Protein AF-A0A819RN17-F1 (afdb_monomer_lite)

Structure (mmCIF, N/CA/C/O backbone):
data_AF-A0A819RN17-F1
#
_entry.id   AF-A0A819RN17-F1
#
loop_
_atom_site.group_PDB
_atom_site.id
_atom_site.type_symbol
_atom_site.label_atom_id
_atom_site.label_alt_id
_atom_site.label_comp_id
_atom_site.label_asym_id
_atom_site.label_entity_id
_atom_site.label_seq_id
_atom_site.pdbx_PDB_ins_code
_atom_site.Cartn_x
_atom_site.Cartn_y
_atom_site.Cartn_z
_atom_site.occupancy
_atom_site.B_iso_or_equiv
_atom_site.auth_seq_id
_atom_site.auth_comp_id
_atom_site.auth_asym_id
_atom_site.auth_atom_id
_atom_site.pdbx_PDB_model_num
ATOM 1 N N . MET A 1 1 ? -2.804 33.629 25.425 1.00 33.75 1 MET A N 1
ATOM 2 C CA . MET A 1 1 ? -3.432 33.351 26.730 1.00 33.75 1 MET A CA 1
ATOM 3 C C . MET A 1 1 ? -4.162 32.033 26.599 1.00 33.75 1 MET A C 1
ATOM 5 O O . MET A 1 1 ? -5.020 31.926 25.738 1.00 33.75 1 MET A O 1
ATOM 9 N N . SER A 1 2 ? -3.726 31.012 27.327 1.00 40.91 2 SER A N 1
ATOM 10 C CA . SER A 1 2 ? -4.317 29.674 27.300 1.00 40.91 2 SER A CA 1
ATOM 11 C C . SER A 1 2 ? -5.635 29.710 28.071 1.00 40.91 2 SER A C 1
ATOM 13 O O . SER A 1 2 ? -5.635 30.115 29.232 1.00 40.91 2 SER A O 1
ATOM 15 N N . GLU A 1 3 ? -6.741 29.324 27.436 1.00 36.88 3 GLU A N 1
ATOM 16 C CA . GLU A 1 3 ? -8.031 29.196 28.118 1.00 36.88 3 GLU A CA 1
ATOM 17 C C . GLU A 1 3 ? -7.900 28.291 29.358 1.00 36.88 3 GLU A C 1
ATOM 19 O O . GLU A 1 3 ? -7.217 27.257 29.304 1.00 36.88 3 GLU A O 1
ATOM 24 N N . PRO A 1 4 ? -8.517 28.661 30.495 1.00 43.66 4 PRO A N 1
ATOM 25 C CA . PRO A 1 4 ? -8.499 27.828 31.684 1.00 43.66 4 PRO A CA 1
ATOM 26 C C . PRO A 1 4 ? -9.226 26.516 31.382 1.00 43.66 4 PRO A C 1
ATOM 28 O O . PRO A 1 4 ? -10.398 26.506 31.010 1.00 43.66 4 PRO A O 1
ATOM 31 N N . ARG A 1 5 ? -8.524 25.388 31.543 1.00 43.28 5 ARG A N 1
ATOM 32 C CA . ARG A 1 5 ? -9.121 24.054 31.409 1.00 43.28 5 ARG A CA 1
ATOM 33 C C . ARG A 1 5 ? -10.253 23.925 32.425 1.00 43.28 5 ARG A C 1
ATOM 35 O O . ARG A 1 5 ? -9.992 23.845 33.624 1.00 43.28 5 ARG A O 1
ATOM 42 N N . VAL A 1 6 ? -11.490 23.900 31.936 1.00 50.78 6 VAL A N 1
ATOM 43 C CA . VAL A 1 6 ? -12.684 23.664 32.754 1.00 50.78 6 VAL A CA 1
ATOM 44 C C . VAL A 1 6 ? -12.481 22.365 33.552 1.00 50.78 6 VAL A C 1
ATOM 46 O O . VAL A 1 6 ? -12.078 21.354 32.961 1.00 50.78 6 VAL A O 1
ATOM 49 N N . PRO A 1 7 ? -12.703 22.361 34.881 1.00 57.56 7 PRO A N 1
ATOM 50 C CA . PRO A 1 7 ? -12.597 21.150 35.687 1.00 57.56 7 PRO A CA 1
ATOM 51 C C . PRO A 1 7 ? -13.503 20.053 35.116 1.00 57.56 7 PRO A C 1
ATOM 53 O O . PRO A 1 7 ? -14.700 20.265 34.929 1.00 57.56 7 PRO A O 1
ATOM 56 N N . LYS A 1 8 ? -12.932 18.879 34.818 1.00 64.19 8 LYS A N 1
ATOM 57 C CA . LYS A 1 8 ? -13.700 17.740 34.296 1.00 64.19 8 LYS A CA 1
ATOM 58 C C . LYS A 1 8 ? -14.750 17.317 35.325 1.00 64.19 8 LYS A C 1
ATOM 60 O O . LYS A 1 8 ? -14.429 17.176 36.504 1.00 64.19 8 LYS A O 1
ATOM 65 N N . ALA A 1 9 ? -15.979 17.088 34.868 1.00 73.25 9 ALA A N 1
ATOM 66 C CA . ALA A 1 9 ? -17.061 16.616 35.723 1.00 73.25 9 ALA A CA 1
ATOM 67 C C . ALA A 1 9 ? -16.687 15.285 36.414 1.00 73.25 9 ALA A C 1
ATOM 69 O O . ALA A 1 9 ? -16.063 14.423 35.780 1.00 73.25 9 ALA A O 1
ATOM 70 N N . PRO A 1 10 ? -17.068 15.092 37.689 1.00 72.56 10 PRO A N 1
ATOM 71 C CA . PRO A 1 10 ? -16.794 13.863 38.421 1.00 72.56 10 PRO A CA 1
ATOM 72 C C . PRO A 1 10 ? -17.478 12.664 37.750 1.00 72.56 10 PRO A C 1
ATOM 74 O O . PRO A 1 10 ? -18.626 12.748 37.298 1.00 72.56 10 PRO A O 1
ATOM 77 N N . ARG A 1 11 ? -16.742 11.550 37.674 1.00 69.81 11 ARG A N 1
ATOM 78 C CA . ARG A 1 11 ? -17.203 10.242 37.185 1.00 69.81 11 ARG A CA 1
ATOM 79 C C . ARG A 1 11 ? -17.239 9.253 38.346 1.00 69.81 11 ARG A C 1
ATOM 81 O O . ARG A 1 11 ? -16.452 9.385 39.285 1.00 69.81 11 ARG A O 1
ATOM 88 N N . ARG A 1 12 ? -18.119 8.255 38.269 1.00 74.38 12 ARG A N 1
ATOM 89 C CA . ARG A 1 12 ? -18.230 7.205 39.288 1.00 74.38 12 ARG A CA 1
ATOM 90 C C . ARG A 1 12 ? -16.941 6.364 39.343 1.00 74.38 12 ARG A C 1
ATOM 92 O O . ARG A 1 12 ? -16.385 6.034 38.292 1.00 74.38 12 ARG A O 1
ATOM 99 N N . PRO A 1 13 ? -16.464 5.970 40.537 1.00 67.69 13 PRO A N 1
ATOM 100 C CA . PRO A 1 13 ? -15.403 4.976 40.660 1.00 67.69 13 PRO A CA 1
ATOM 101 C C . PRO A 1 13 ? -15.802 3.657 39.973 1.00 67.69 13 PRO A C 1
ATOM 103 O O . PRO A 1 13 ? -16.919 3.188 40.167 1.00 67.69 13 PRO A O 1
ATOM 106 N N . ARG A 1 14 ? -14.878 3.040 39.218 1.00 72.44 14 ARG A N 1
ATOM 107 C CA . ARG A 1 14 ? -15.048 1.749 38.502 1.00 72.44 14 ARG A CA 1
ATOM 108 C C . ARG A 1 14 ? -16.060 1.728 37.347 1.00 72.44 14 ARG A C 1
ATOM 110 O O . ARG A 1 14 ? -16.593 0.671 37.027 1.00 72.44 14 ARG A O 1
ATOM 117 N N . GLN A 1 15 ? -16.302 2.861 36.694 1.00 76.38 15 GLN A N 1
ATOM 118 C CA . GLN A 1 15 ? -17.109 2.862 35.476 1.00 76.38 15 GLN A CA 1
ATOM 119 C C . GLN A 1 15 ? -16.466 1.974 34.384 1.00 76.38 15 GLN A C 1
ATOM 121 O O . GLN A 1 15 ? -15.249 2.075 34.182 1.00 76.38 15 GLN A O 1
ATOM 126 N N . PRO A 1 16 ? -17.245 1.122 33.688 1.00 79.94 16 PRO A N 1
ATOM 127 C CA . PRO A 1 16 ? -16.750 0.346 32.555 1.00 79.94 16 PRO A CA 1
ATOM 128 C C . PRO A 1 16 ? -16.118 1.255 31.497 1.00 79.94 16 PRO A C 1
ATOM 130 O O . PRO A 1 16 ? -16.665 2.303 31.152 1.00 79.94 16 PRO A O 1
ATOM 133 N N . ASN A 1 17 ? -14.946 0.868 30.995 1.00 82.50 17 ASN A N 1
ATOM 134 C CA . ASN A 1 17 ? -14.251 1.615 29.951 1.00 82.50 17 ASN A CA 1
ATOM 135 C C . ASN A 1 17 ? -14.646 1.072 28.575 1.00 82.50 17 ASN A C 1
ATOM 137 O O . ASN A 1 17 ? -13.938 0.232 28.023 1.00 82.50 17 ASN A O 1
ATOM 141 N N . VAL A 1 18 ? -15.773 1.550 28.055 1.00 86.56 18 VAL A N 1
ATOM 142 C CA . VAL A 1 18 ? -16.252 1.224 26.707 1.00 86.56 18 VAL A CA 1
ATOM 143 C C . VAL A 1 18 ? -15.532 2.074 25.659 1.00 86.56 18 VAL A C 1
ATOM 145 O O . VAL A 1 18 ? -15.271 3.260 25.877 1.00 86.56 18 VAL A O 1
ATOM 148 N N . GLN A 1 19 ? -15.171 1.460 24.536 1.00 89.06 19 GLN A N 1
ATOM 149 C CA . GLN A 1 19 ? -14.540 2.122 23.395 1.00 89.06 19 GLN A CA 1
ATOM 150 C C . GLN A 1 19 ? -15.462 2.058 22.174 1.00 89.06 19 GLN A C 1
ATOM 152 O O . GLN A 1 19 ? -16.198 1.091 21.997 1.00 89.06 19 GLN A O 1
ATOM 157 N N . ASP A 1 20 ? -15.386 3.069 21.311 1.00 90.38 20 ASP A N 1
ATOM 158 C CA . ASP A 1 20 ? -16.188 3.171 20.084 1.00 90.38 20 ASP A CA 1
ATOM 159 C C . ASP A 1 20 ? -15.958 1.986 19.130 1.00 90.38 20 ASP A C 1
ATOM 161 O O . ASP A 1 20 ? -16.909 1.401 18.623 1.00 90.38 20 ASP A O 1
ATOM 165 N N . PHE A 1 21 ? -14.710 1.534 18.983 1.00 91.06 21 PHE A N 1
ATOM 166 C CA . PHE A 1 21 ? -14.357 0.376 18.152 1.00 91.06 21 PHE A CA 1
ATOM 167 C C . PHE A 1 21 ? -14.892 -0.978 18.647 1.00 91.06 21 PHE A C 1
ATOM 169 O O . PHE A 1 21 ? -14.686 -1.987 17.970 1.00 91.06 21 PHE A O 1
ATOM 176 N N . GLN A 1 22 ? -15.528 -1.029 19.821 1.00 91.56 22 GLN A N 1
ATOM 177 C CA . GLN A 1 22 ? -16.193 -2.231 20.338 1.00 91.56 22 GLN A CA 1
ATOM 178 C C . GLN A 1 22 ? -17.667 -2.303 19.912 1.00 91.56 22 GLN A C 1
ATOM 180 O O . GLN A 1 22 ? -18.288 -3.341 20.098 1.00 91.56 22 GLN A O 1
ATOM 185 N N . TYR A 1 23 ? -18.215 -1.236 19.314 1.00 90.88 23 TYR A N 1
ATOM 186 C CA . TYR A 1 23 ? -19.564 -1.202 18.739 1.00 90.88 23 TYR A CA 1
ATOM 187 C C . TYR A 1 23 ? -20.685 -1.615 19.705 1.00 90.88 23 TYR A C 1
ATOM 189 O O . TYR A 1 23 ? -21.679 -2.223 19.299 1.00 90.88 23 TYR A O 1
ATOM 197 N N . PHE A 1 24 ? -20.567 -1.246 20.982 1.00 90.81 24 PHE A N 1
ATOM 198 C CA . PHE A 1 24 ? -21.665 -1.423 21.929 1.00 90.81 24 PHE A CA 1
ATOM 199 C C . PHE A 1 24 ? -22.938 -0.694 21.452 1.00 90.81 24 PHE A C 1
ATOM 201 O O . PHE A 1 24 ? -22.854 0.314 20.740 1.00 90.81 24 PHE A O 1
ATOM 208 N N . PRO A 1 25 ? -24.132 -1.199 21.794 1.00 89.75 25 PRO A N 1
ATOM 209 C CA . PRO A 1 25 ? -25.385 -0.601 21.361 1.00 89.75 25 PRO A CA 1
ATOM 210 C C . PRO A 1 25 ? -25.636 0.741 22.071 1.00 89.75 25 PRO A C 1
ATOM 212 O O . PRO A 1 25 ? -25.254 0.886 23.236 1.00 89.75 25 PRO A O 1
ATOM 215 N N . PRO A 1 26 ? -26.338 1.696 21.425 1.00 87.75 26 PRO A N 1
ATOM 216 C CA . PRO A 1 26 ? -26.664 3.002 22.009 1.00 87.75 26 PRO A CA 1
ATOM 217 C C . PRO A 1 26 ? -27.304 2.914 23.399 1.00 87.75 26 PRO A C 1
ATOM 219 O O . PRO A 1 26 ? -26.958 3.685 24.290 1.00 87.75 26 PRO A O 1
ATOM 222 N N . HIS A 1 27 ? -28.157 1.909 23.615 1.00 88.62 27 HIS A N 1
ATOM 223 C CA . HIS A 1 27 ? -28.849 1.706 24.886 1.00 88.62 27 HIS A CA 1
ATOM 224 C C . HIS A 1 27 ? -27.899 1.498 26.081 1.00 88.62 27 HIS A C 1
ATOM 226 O O . HIS A 1 27 ? -28.170 1.967 27.185 1.00 88.62 27 HIS A O 1
ATOM 232 N N . LEU A 1 28 ? -26.728 0.877 25.874 1.00 88.31 28 LEU A N 1
ATOM 233 C CA . LEU A 1 28 ? -25.731 0.752 26.941 1.00 88.31 28 LEU A CA 1
ATOM 234 C C . LEU A 1 28 ? -25.240 2.131 27.408 1.00 88.31 28 LEU A C 1
ATOM 236 O O . LEU A 1 28 ? -25.021 2.336 28.601 1.00 88.31 28 LEU A O 1
ATOM 240 N N . PHE A 1 29 ? -25.071 3.078 26.483 1.00 87.19 29 PHE A N 1
ATOM 241 C CA . PHE A 1 29 ? -24.637 4.432 26.815 1.00 87.19 29 PHE A CA 1
ATOM 242 C C . PHE A 1 29 ? -25.712 5.190 27.598 1.00 87.19 29 PHE A C 1
ATOM 244 O O . PHE A 1 29 ? -25.370 5.855 28.570 1.00 87.19 29 PHE A O 1
ATOM 251 N N . GLU A 1 30 ? -26.994 5.000 27.275 1.00 87.25 30 GLU A N 1
ATOM 252 C CA . GLU A 1 30 ? -28.115 5.572 28.039 1.00 87.25 30 GLU A CA 1
ATOM 253 C C . GLU A 1 30 ? -28.111 5.096 29.503 1.00 87.25 30 GLU A C 1
ATOM 255 O O . GLU A 1 30 ? -28.234 5.902 30.429 1.00 87.25 30 GLU A O 1
ATOM 260 N N . LEU A 1 31 ? -27.910 3.791 29.731 1.00 87.06 31 LEU A N 1
ATOM 261 C CA . LEU A 1 31 ? -27.805 3.215 31.077 1.00 87.06 31 LEU A CA 1
ATOM 262 C C . LEU A 1 31 ? -26.574 3.744 31.830 1.00 87.06 31 LEU A C 1
ATOM 264 O O . LEU A 1 31 ? -26.659 4.075 33.016 1.00 87.06 31 LEU A O 1
ATOM 268 N N . LEU A 1 32 ? -25.426 3.855 31.152 1.00 86.50 32 LEU A N 1
ATOM 269 C CA . LEU A 1 32 ? -24.204 4.410 31.739 1.00 86.50 32 LEU A CA 1
ATOM 270 C C . LEU A 1 32 ? -24.360 5.896 32.088 1.00 86.50 32 LEU A C 1
ATOM 272 O O . LEU A 1 32 ? -23.893 6.313 33.150 1.00 86.50 32 LEU A O 1
ATOM 276 N N . ASP A 1 33 ? -25.021 6.684 31.243 1.00 84.81 33 ASP A N 1
ATOM 277 C CA . ASP A 1 33 ? -25.277 8.102 31.485 1.00 84.81 33 ASP A CA 1
ATOM 278 C C . ASP A 1 33 ? -26.215 8.295 32.680 1.00 84.81 33 ASP A C 1
ATOM 280 O O . ASP A 1 33 ? -25.877 9.059 33.591 1.00 84.81 33 ASP A O 1
ATOM 284 N N . ARG A 1 34 ? -27.304 7.517 32.777 1.00 83.56 34 ARG A N 1
ATOM 285 C CA . ARG A 1 34 ? -28.183 7.485 33.964 1.00 83.56 34 ARG A CA 1
ATOM 286 C C . ARG A 1 34 ? -27.408 7.217 35.255 1.00 83.56 34 ARG A C 1
ATOM 288 O O . ARG A 1 34 ? -27.599 7.919 36.251 1.00 83.56 34 ARG A O 1
ATOM 295 N N . GLU A 1 35 ? -26.471 6.264 35.251 1.00 83.69 35 GLU A N 1
ATOM 296 C CA . GLU A 1 35 ? -25.617 6.009 36.423 1.00 83.69 35 GLU A CA 1
ATOM 297 C C . GLU A 1 35 ? -24.693 7.184 36.759 1.00 83.69 35 GLU A C 1
ATOM 299 O O . GLU A 1 35 ? -24.477 7.486 37.939 1.00 83.69 35 GLU A O 1
ATOM 304 N N . ILE A 1 36 ? -24.120 7.845 35.747 1.00 83.25 36 ILE A N 1
ATOM 305 C CA . ILE A 1 36 ? -23.280 9.031 35.950 1.00 83.25 36 ILE A CA 1
ATOM 306 C C . ILE A 1 36 ? -24.110 10.151 36.581 1.00 83.25 36 ILE A C 1
ATOM 308 O O . ILE A 1 36 ? -23.634 10.801 37.517 1.00 83.25 36 ILE A O 1
ATOM 312 N N . TYR A 1 37 ? -25.329 10.380 36.094 1.00 81.19 37 TYR A N 1
ATOM 313 C CA . TYR A 1 37 ? -26.228 11.407 36.612 1.00 81.19 37 TYR A CA 1
ATOM 314 C C . TYR A 1 37 ? -26.656 11.117 38.052 1.00 81.19 37 TYR A C 1
ATOM 316 O O . TYR A 1 37 ? -26.470 11.975 38.921 1.00 81.19 37 TYR A O 1
ATOM 324 N N . ALA A 1 38 ? -27.102 9.893 38.346 1.00 81.88 38 ALA A N 1
ATOM 325 C CA . ALA A 1 38 ? -27.451 9.475 39.702 1.00 81.88 38 ALA A CA 1
ATOM 326 C C . ALA A 1 38 ? -26.263 9.628 40.675 1.00 81.88 38 ALA A C 1
ATOM 328 O O . ALA A 1 38 ? -26.420 10.134 41.789 1.00 81.88 38 ALA A O 1
ATOM 329 N N . TYR A 1 39 ? -25.046 9.277 40.240 1.00 82.69 39 TYR A N 1
ATOM 330 C CA . TYR A 1 39 ? -23.830 9.468 41.035 1.00 82.69 39 TYR A CA 1
ATOM 331 C C . TYR A 1 39 ? -23.498 10.950 41.266 1.00 82.69 39 TYR A C 1
ATOM 333 O O . TYR A 1 39 ? -23.152 11.347 42.378 1.00 82.69 39 TYR A O 1
ATOM 341 N N . ARG A 1 40 ? -23.621 11.801 40.240 1.00 83.50 40 ARG A N 1
ATOM 342 C CA . ARG A 1 40 ? -23.420 13.257 40.368 1.00 83.50 40 ARG A CA 1
ATOM 343 C C . ARG A 1 40 ? -24.410 13.875 41.355 1.00 83.50 40 ARG A C 1
ATOM 345 O O . ARG A 1 40 ? -24.003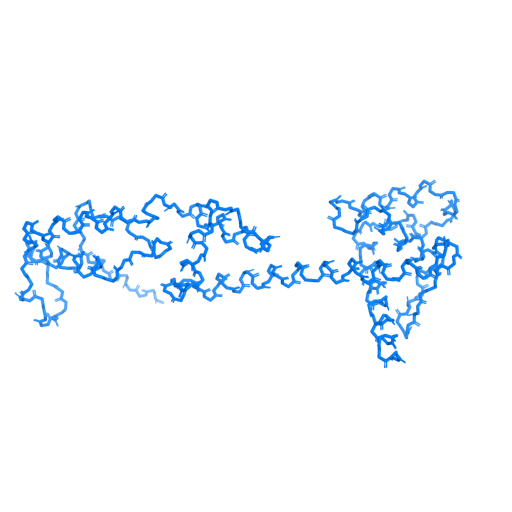 14.698 42.177 1.00 83.50 40 ARG A O 1
ATOM 352 N N . LYS A 1 41 ? -25.671 13.433 41.322 1.00 79.25 41 LYS A N 1
ATOM 353 C CA . LYS A 1 41 ? -26.718 13.828 42.274 1.00 79.25 41 LYS A CA 1
ATOM 354 C C . LYS A 1 41 ? -26.359 13.402 43.700 1.00 79.25 41 LYS A C 1
ATOM 356 O O . LYS A 1 41 ? -26.417 14.231 44.606 1.00 79.25 41 LYS A O 1
ATOM 361 N N . SER A 1 42 ? -25.881 12.168 43.899 1.00 81.06 42 SER A N 1
ATOM 362 C CA . SER A 1 42 ? -25.523 11.658 45.233 1.00 81.06 42 SER A CA 1
ATOM 363 C C . SER A 1 42 ? -24.353 12.400 45.891 1.00 81.06 42 SER A C 1
ATOM 365 O O . SER A 1 42 ? -24.274 12.459 47.113 1.00 81.06 42 SER A O 1
ATOM 367 N N . ILE A 1 43 ? -23.438 12.968 45.097 1.00 83.69 43 ILE A N 1
ATOM 368 C CA . ILE A 1 43 ? -22.302 13.767 45.594 1.00 83.69 43 ILE A CA 1
ATOM 369 C C . ILE A 1 43 ? -22.579 15.281 45.603 1.00 83.69 43 ILE A C 1
ATOM 371 O O . ILE A 1 43 ? -21.682 16.064 45.910 1.00 83.69 43 ILE A O 1
ATOM 375 N N . GLY A 1 44 ? -23.794 15.710 45.242 1.00 75.88 44 GLY A N 1
ATOM 376 C CA . GLY A 1 44 ? -24.183 17.123 45.204 1.00 75.88 44 GLY A CA 1
ATOM 377 C C . GLY A 1 44 ? -23.494 17.948 44.109 1.00 75.88 44 GLY A C 1
ATOM 378 O O . GLY A 1 44 ? -23.339 19.162 44.264 1.00 75.88 44 GLY A O 1
ATOM 379 N N . TYR A 1 45 ? -23.056 17.321 43.011 1.00 76.06 45 TYR A N 1
ATOM 380 C CA . TYR A 1 45 ? -22.425 18.022 41.892 1.00 76.06 45 TYR A CA 1
ATOM 381 C C . TYR A 1 45 ? -23.457 18.866 41.128 1.00 76.06 45 TYR A C 1
ATOM 383 O O . TYR A 1 45 ? -24.365 18.329 40.500 1.00 76.06 45 TYR A O 1
ATOM 391 N N . LYS A 1 46 ? -23.301 20.196 41.154 1.00 67.44 46 LYS A N 1
ATOM 392 C CA . LYS A 1 46 ? -24.146 21.141 40.408 1.00 67.44 46 LYS A CA 1
ATOM 393 C C . LYS A 1 46 ? -23.479 21.511 39.084 1.00 67.44 46 LYS A C 1
ATOM 395 O O . LYS A 1 46 ? -22.579 22.349 39.062 1.00 67.44 46 LYS A O 1
ATOM 400 N N . ALA A 1 47 ? -23.908 20.884 37.990 1.00 59.44 47 ALA A N 1
ATOM 401 C CA . ALA A 1 47 ? -23.579 21.352 36.645 1.00 59.44 47 ALA A CA 1
ATOM 402 C C . ALA A 1 47 ? -24.269 22.707 36.366 1.00 59.44 47 ALA A C 1
ATOM 404 O O . ALA A 1 47 ? -25.229 23.071 37.050 1.00 59.44 47 ALA A O 1
ATOM 405 N N . VAL A 1 48 ? -23.784 23.466 35.375 1.00 58.78 48 VAL A N 1
ATOM 406 C CA . VAL A 1 48 ? -24.527 24.612 34.813 1.00 58.78 48 VAL A CA 1
ATOM 407 C C . VAL A 1 48 ? -25.926 24.102 34.460 1.00 58.78 48 VAL A C 1
ATOM 409 O O . VAL A 1 48 ? -26.011 23.112 33.746 1.00 58.78 48 VAL A O 1
ATOM 412 N N . ARG A 1 49 ? -26.971 24.702 35.056 1.00 48.62 49 ARG A N 1
ATOM 413 C CA . ARG A 1 49 ? -28.365 24.212 35.085 1.00 48.62 49 ARG A CA 1
ATOM 414 C C . ARG A 1 49 ? -28.772 23.522 33.781 1.00 48.62 49 ARG A C 1
ATOM 416 O O . ARG A 1 49 ? -29.092 24.207 32.814 1.00 48.62 49 ARG A O 1
ATOM 423 N N . ASP A 1 50 ? -28.808 22.199 33.821 1.00 52.81 50 ASP A N 1
ATOM 424 C CA . ASP A 1 50 ? -29.468 21.376 32.819 1.00 52.81 50 ASP A CA 1
ATOM 425 C C . ASP A 1 50 ? -30.779 20.882 33.463 1.00 52.81 50 ASP A C 1
ATOM 427 O O . ASP A 1 50 ? -30.708 20.177 34.477 1.00 52.81 50 ASP A O 1
ATOM 431 N N . PRO A 1 51 ? -31.961 21.340 33.009 1.00 53.81 51 PRO A N 1
ATOM 432 C CA . PRO A 1 51 ? -33.253 21.035 33.635 1.00 53.81 51 PRO A CA 1
ATOM 433 C C . PRO A 1 51 ? -33.570 19.536 33.736 1.00 53.81 51 PRO A C 1
ATOM 435 O O . PRO A 1 51 ? -34.298 19.138 34.641 1.00 53.81 51 PRO A O 1
ATOM 438 N N . ASP A 1 52 ? -32.972 18.711 32.874 1.00 54.84 52 ASP A N 1
ATOM 439 C CA . ASP A 1 52 ? -33.217 17.264 32.799 1.00 54.84 52 ASP A CA 1
ATOM 440 C C . ASP A 1 52 ? -32.516 16.456 33.916 1.00 54.84 52 ASP A C 1
ATOM 442 O O . ASP A 1 52 ? -32.710 15.248 34.049 1.00 54.84 52 ASP A O 1
ATOM 446 N N . LEU A 1 53 ? -31.695 17.104 34.755 1.00 53.19 53 LEU A N 1
ATOM 447 C CA . LEU A 1 53 ? -30.911 16.447 35.813 1.00 53.19 53 LEU A CA 1
ATOM 448 C C . LEU A 1 53 ? -31.733 15.979 37.024 1.00 53.19 53 LEU A C 1
ATOM 450 O O . LEU A 1 53 ? -31.275 15.104 37.764 1.00 53.19 53 LEU A O 1
ATOM 454 N N . ASP A 1 54 ? -32.900 1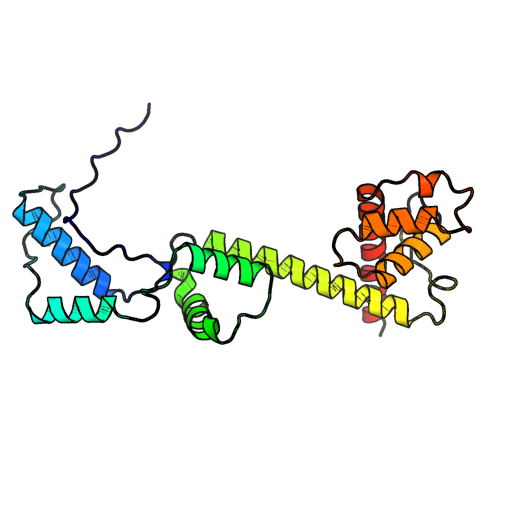6.573 37.277 1.00 52.91 54 ASP A N 1
ATOM 455 C CA . ASP A 1 54 ? -33.628 16.338 38.529 1.00 52.91 54 ASP A CA 1
ATOM 456 C C . ASP A 1 54 ? -34.501 15.067 38.506 1.00 52.91 54 ASP A C 1
ATOM 458 O O . ASP A 1 54 ? -34.726 14.486 39.575 1.00 52.91 54 ASP A O 1
ATOM 462 N N . GLU A 1 55 ? -34.890 14.569 37.325 1.00 57.91 55 GLU A N 1
ATOM 463 C CA . GLU A 1 55 ? -35.821 13.436 37.156 1.00 57.91 55 GLU A CA 1
ATOM 464 C C . GLU A 1 55 ? -35.167 12.047 37.065 1.00 57.91 55 GLU A C 1
ATOM 466 O O . GLU A 1 55 ? -35.865 11.041 37.168 1.00 57.91 55 GLU A O 1
ATOM 471 N N . GLN A 1 56 ? -33.845 11.938 36.902 1.00 61.69 56 GLN A N 1
ATOM 472 C CA . GLN A 1 56 ? -33.225 10.621 36.703 1.00 61.69 56 GLN A CA 1
ATOM 473 C C . GLN A 1 56 ? -32.963 9.873 38.020 1.00 61.69 56 GLN A C 1
ATOM 475 O O . GLN A 1 56 ? -32.201 10.320 38.886 1.00 61.69 56 GLN A O 1
ATOM 480 N N . GLU A 1 57 ? -33.600 8.708 38.153 1.00 68.94 57 GLU A N 1
ATOM 481 C CA . GLU A 1 57 ? -33.453 7.777 39.275 1.00 68.94 57 GLU A CA 1
ATOM 482 C C . GLU A 1 57 ? -32.314 6.766 39.052 1.00 68.94 57 GLU A C 1
ATOM 484 O O . GLU A 1 57 ? -31.847 6.544 37.930 1.00 68.94 57 GLU A O 1
ATOM 489 N N . ALA A 1 58 ? -31.838 6.161 40.147 1.00 77.12 58 ALA A N 1
ATOM 490 C CA . ALA A 1 58 ? -30.842 5.093 40.093 1.00 77.12 58 ALA A CA 1
ATOM 491 C C . ALA A 1 58 ? -31.381 3.873 39.325 1.00 77.12 58 ALA A C 1
ATOM 493 O O . ALA A 1 58 ? -32.579 3.605 39.367 1.00 77.12 58 ALA A O 1
ATOM 494 N N . LEU A 1 59 ? -30.493 3.126 38.657 1.00 81.00 59 LEU A N 1
ATOM 495 C CA . LEU A 1 59 ? -30.890 1.925 37.916 1.00 81.00 59 LEU A CA 1
ATOM 496 C C . LEU A 1 59 ? -31.511 0.873 38.847 1.00 81.00 59 LEU A C 1
ATOM 498 O O . LEU A 1 59 ? -30.937 0.569 39.902 1.00 81.00 59 LEU A O 1
ATOM 502 N N . ASN A 1 60 ? -32.639 0.296 3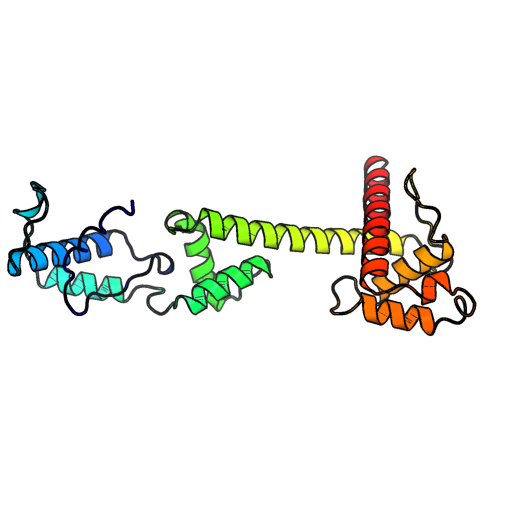8.433 1.00 87.75 60 ASN A N 1
ATOM 503 C CA . ASN A 1 60 ? -33.293 -0.812 39.136 1.00 87.75 60 ASN A CA 1
ATOM 504 C C . ASN A 1 60 ? -32.533 -2.148 38.932 1.00 87.75 60 ASN A C 1
ATOM 506 O O . ASN A 1 60 ? -31.523 -2.199 38.228 1.00 87.75 60 ASN A O 1
ATOM 510 N N . GLU A 1 61 ? -32.965 -3.229 39.594 1.00 87.25 61 GLU A N 1
ATOM 511 C CA . GLU A 1 61 ? -32.285 -4.538 39.506 1.00 87.25 61 GLU A CA 1
ATOM 512 C C . GLU A 1 61 ? -32.296 -5.110 38.076 1.00 87.25 61 GLU A C 1
ATOM 514 O O . GLU A 1 61 ? -31.281 -5.642 37.622 1.00 87.25 61 GLU A O 1
ATOM 519 N N . ASP A 1 62 ? -33.395 -4.924 37.344 1.00 88.00 62 ASP A N 1
ATOM 520 C CA . ASP A 1 62 ? -33.546 -5.398 35.964 1.00 88.00 62 ASP A CA 1
ATOM 521 C C . ASP A 1 62 ? -32.612 -4.648 34.994 1.00 88.00 62 ASP A C 1
ATOM 523 O O . ASP A 1 62 ? -31.917 -5.264 34.189 1.00 88.00 62 ASP A O 1
ATOM 527 N N . GLU A 1 63 ? -32.517 -3.324 35.116 1.00 87.25 63 GLU A N 1
ATOM 528 C CA . GLU A 1 63 ? -31.629 -2.460 34.328 1.00 87.25 63 GLU A CA 1
ATOM 529 C C . GLU A 1 63 ? -30.152 -2.719 34.651 1.00 87.25 63 GLU A C 1
ATOM 531 O O . GLU A 1 63 ? -29.285 -2.623 33.778 1.00 87.25 63 GLU A O 1
ATOM 536 N N . GLN A 1 64 ? -29.836 -3.058 35.906 1.00 85.19 64 GLN A N 1
ATOM 537 C CA . GLN A 1 64 ? -28.489 -3.487 36.281 1.00 85.19 64 GLN A CA 1
ATOM 538 C C . GLN A 1 64 ? -28.123 -4.809 35.603 1.00 85.19 64 GLN A C 1
ATOM 540 O O . GLN A 1 64 ? -27.018 -4.918 35.065 1.00 85.19 64 GLN A O 1
ATOM 545 N N . TYR A 1 65 ? -29.046 -5.773 35.575 1.00 88.31 65 TYR A N 1
ATOM 546 C CA . TYR A 1 65 ? -28.852 -7.042 34.879 1.00 88.31 65 TYR A CA 1
ATOM 547 C C . TYR A 1 65 ? -28.708 -6.852 33.362 1.00 88.31 65 TYR A C 1
ATOM 549 O O . TYR A 1 65 ? -27.788 -7.398 32.753 1.00 88.31 65 TYR A O 1
ATOM 557 N N . GLU A 1 66 ? -29.557 -6.026 32.747 1.00 88.75 66 GLU A N 1
ATOM 558 C CA . GLU A 1 66 ? -29.473 -5.700 31.320 1.00 88.75 66 GLU A CA 1
ATOM 559 C C . GLU A 1 66 ? -28.132 -5.051 30.965 1.00 88.75 66 GLU A C 1
ATOM 561 O O . GLU A 1 66 ? -27.466 -5.472 30.018 1.00 88.75 66 GLU A O 1
ATOM 566 N N . LYS A 1 67 ? -27.670 -4.084 31.764 1.00 87.75 67 LYS A N 1
ATOM 567 C CA . LYS A 1 67 ? -26.353 -3.461 31.579 1.00 87.75 67 LYS A CA 1
ATOM 568 C C . LYS A 1 67 ? -25.225 -4.495 31.601 1.00 87.75 67 LYS A C 1
ATOM 570 O O . LYS A 1 67 ? -24.309 -4.417 30.782 1.00 87.75 67 LYS A O 1
ATOM 575 N N . GLU A 1 68 ? -25.262 -5.447 32.532 1.00 87.56 68 GLU A N 1
ATOM 576 C CA . GLU A 1 68 ? -24.266 -6.522 32.603 1.00 87.56 68 GLU A CA 1
ATOM 577 C C . GLU A 1 68 ? -24.296 -7.417 31.360 1.00 87.56 68 GLU A C 1
ATOM 579 O O . GLU A 1 68 ? -23.233 -7.766 30.847 1.00 87.56 68 GLU A O 1
ATOM 584 N N . GLN A 1 69 ? -25.483 -7.717 30.827 1.00 89.25 69 GLN A N 1
ATOM 585 C CA . GLN A 1 69 ? -25.635 -8.469 29.580 1.00 89.25 69 GLN A CA 1
ATOM 586 C C . GLN A 1 69 ? -25.096 -7.700 28.367 1.00 89.25 69 GLN A C 1
ATOM 588 O O . GLN A 1 69 ? -24.364 -8.255 27.549 1.00 89.25 69 GLN A O 1
ATOM 593 N N . LEU A 1 70 ? -25.392 -6.402 28.267 1.00 87.38 70 LEU A N 1
ATOM 594 C CA . LEU A 1 70 ? -24.889 -5.544 27.192 1.00 87.38 70 LEU A CA 1
ATOM 595 C C . LEU A 1 70 ? -23.359 -5.413 27.221 1.00 87.38 70 LEU A C 1
ATOM 597 O O . LEU A 1 70 ? -22.725 -5.358 26.170 1.00 87.38 70 LEU A O 1
ATOM 601 N N . LEU A 1 71 ? -22.746 -5.416 28.408 1.00 85.25 71 LEU A N 1
ATOM 602 C CA . LEU A 1 71 ? -21.287 -5.401 28.566 1.00 85.25 71 LEU A CA 1
ATOM 603 C C . LEU A 1 71 ? -20.616 -6.731 28.188 1.00 85.25 71 LEU A C 1
ATOM 605 O O . LEU A 1 71 ? -19.414 -6.740 27.919 1.00 85.25 71 LEU A O 1
ATOM 609 N N . GLN A 1 72 ? -21.369 -7.833 28.163 1.00 85.69 72 GLN A N 1
ATOM 610 C CA . GLN A 1 72 ? -20.902 -9.159 27.741 1.00 85.69 72 GLN A CA 1
ATOM 611 C C . GLN A 1 72 ? -21.100 -9.425 26.242 1.00 85.69 72 GLN A C 1
ATOM 613 O O . GLN A 1 72 ? -20.764 -10.513 25.773 1.00 85.69 72 GLN A O 1
ATOM 618 N N . GLN A 1 73 ? -21.619 -8.454 25.485 1.00 77.69 73 GLN A N 1
ATOM 619 C CA . GLN A 1 73 ? -21.784 -8.582 24.039 1.00 77.69 73 GLN A CA 1
ATOM 620 C C . GLN A 1 73 ? -20.455 -8.752 23.290 1.00 77.69 73 GLN A C 1
ATOM 622 O O . GLN A 1 73 ? -19.350 -8.607 23.832 1.00 77.69 73 GLN A O 1
ATOM 627 N N . ASP A 1 74 ? -20.596 -9.083 22.008 1.00 73.75 74 ASP A N 1
ATOM 628 C CA . ASP A 1 74 ? -19.495 -9.310 21.088 1.00 73.75 74 ASP A CA 1
ATOM 629 C C . ASP A 1 74 ? -18.493 -8.147 21.100 1.00 73.75 74 ASP A C 1
ATOM 631 O O . ASP A 1 74 ? -18.840 -6.975 21.226 1.00 73.75 74 ASP A O 1
ATOM 635 N N . PHE A 1 75 ? -17.215 -8.496 20.970 1.00 84.38 75 PHE A N 1
ATOM 636 C CA . PHE A 1 75 ? -16.081 -7.567 20.931 1.00 84.38 75 PHE A CA 1
ATOM 637 C C . PHE A 1 75 ? -15.748 -6.829 22.239 1.00 84.38 75 PHE A C 1
ATOM 639 O O . PHE A 1 75 ? -14.825 -6.010 22.260 1.00 84.38 75 PHE A O 1
ATOM 646 N N . CYS A 1 76 ? -16.365 -7.183 23.371 1.00 82.88 76 CYS A N 1
ATOM 647 C CA . CYS A 1 76 ? -15.941 -6.695 24.691 1.00 82.88 76 CYS A CA 1
ATOM 648 C C . CYS A 1 76 ? -14.463 -7.021 25.016 1.00 82.88 76 CYS A C 1
ATOM 650 O O . CYS A 1 76 ? -13.798 -6.286 25.748 1.00 82.88 76 CYS A O 1
ATOM 652 N N . ASN A 1 77 ? -13.922 -8.087 24.419 1.00 86.38 77 ASN A N 1
ATOM 653 C CA . ASN A 1 77 ? -12.526 -8.511 24.531 1.00 86.38 77 ASN A CA 1
ATOM 654 C C . ASN A 1 77 ? -11.569 -7.814 23.548 1.00 86.38 77 ASN A C 1
ATOM 656 O O . ASN A 1 77 ? -10.355 -7.963 23.693 1.00 86.38 77 ASN A O 1
ATOM 660 N N . TRP A 1 78 ? -12.077 -7.066 22.563 1.00 89.25 78 TRP A N 1
ATOM 661 C CA . TRP A 1 78 ? -11.224 -6.360 21.613 1.00 89.25 78 TRP A CA 1
ATOM 662 C C . TRP A 1 78 ? -10.487 -5.234 22.311 1.00 89.25 78 TRP A C 1
ATOM 664 O O . TRP A 1 78 ? -11.081 -4.318 22.881 1.00 89.25 78 TRP A O 1
ATOM 674 N N . THR A 1 79 ? -9.162 -5.280 22.241 1.00 91.38 79 THR A N 1
ATOM 675 C CA . THR A 1 79 ? -8.329 -4.212 22.771 1.00 91.38 79 THR A CA 1
ATOM 676 C C . THR A 1 79 ? -8.034 -3.175 21.693 1.00 91.38 79 THR A C 1
ATOM 678 O O . THR A 1 79 ? -8.074 -3.438 20.490 1.00 91.38 79 THR A O 1
ATOM 681 N N . LYS A 1 80 ? -7.607 -1.980 22.117 1.00 90.31 80 LYS A N 1
ATOM 682 C CA . LYS A 1 80 ? -7.123 -0.946 21.188 1.00 90.31 80 LYS A CA 1
ATOM 683 C C . LYS A 1 80 ? -5.942 -1.433 20.337 1.00 90.31 80 LYS A C 1
ATOM 685 O O . LYS A 1 80 ? -5.707 -0.918 19.245 1.00 90.31 80 LYS A O 1
ATOM 690 N N . ARG A 1 81 ? -5.162 -2.400 20.831 1.00 92.12 81 ARG A N 1
ATOM 691 C CA . ARG A 1 81 ? -4.073 -3.014 20.065 1.00 92.12 81 ARG A CA 1
ATOM 692 C C . ARG A 1 81 ? -4.629 -3.854 18.918 1.00 92.12 81 ARG A C 1
ATOM 694 O O . ARG A 1 81 ? -4.145 -3.691 17.801 1.00 92.12 81 ARG A O 1
ATOM 701 N N . ASP A 1 82 ? -5.639 -4.673 19.192 1.00 91.81 82 ASP A N 1
ATOM 702 C CA . ASP A 1 82 ? -6.276 -5.548 18.201 1.00 91.81 82 ASP A CA 1
ATOM 703 C C . ASP A 1 82 ? -6.959 -4.719 17.118 1.00 91.81 82 ASP A C 1
ATOM 705 O O . ASP A 1 82 ? -6.718 -4.939 15.934 1.00 91.81 82 ASP A O 1
ATOM 709 N N . PHE A 1 83 ? -7.681 -3.666 17.513 1.00 92.50 83 PHE A N 1
ATOM 710 C CA . PHE A 1 83 ? -8.268 -2.714 16.573 1.00 92.50 83 PHE A CA 1
ATOM 711 C C . PHE A 1 83 ? -7.218 -2.076 15.652 1.00 92.50 83 PHE A C 1
ATOM 713 O O . PHE A 1 83 ? -7.330 -2.123 14.429 1.00 92.50 83 PHE A O 1
ATOM 720 N N . ASN A 1 84 ? -6.133 -1.534 16.214 1.00 92.12 84 ASN A N 1
ATOM 721 C CA . ASN A 1 84 ? -5.066 -0.945 15.401 1.00 92.12 84 ASN A CA 1
ATOM 722 C C . ASN A 1 84 ? -4.381 -1.976 14.491 1.00 92.12 84 ASN A C 1
ATOM 724 O O . ASN A 1 84 ? -3.906 -1.627 13.410 1.00 92.12 84 ASN A O 1
ATOM 728 N N . GLN A 1 85 ? -4.283 -3.233 14.926 1.00 90.94 85 GLN A N 1
ATOM 729 C CA . GLN A 1 85 ? -3.744 -4.318 14.115 1.00 90.94 85 GLN A CA 1
ATOM 730 C C . GLN A 1 85 ? -4.698 -4.695 12.979 1.00 90.94 85 GLN A C 1
ATOM 732 O O . GLN A 1 85 ? -4.228 -4.903 11.864 1.00 90.94 85 GLN A O 1
ATOM 737 N N . PHE A 1 86 ? -6.008 -4.698 13.227 1.00 91.69 86 PHE A N 1
ATOM 738 C CA . PHE A 1 86 ? -7.038 -4.861 12.207 1.00 91.69 86 PHE A CA 1
ATOM 739 C C . PHE A 1 86 ? -6.960 -3.751 11.151 1.00 91.69 86 PHE A C 1
ATOM 741 O O . PHE A 1 86 ? -6.872 -4.055 9.964 1.00 91.69 86 PHE A O 1
ATOM 748 N N . ILE A 1 87 ? -6.871 -2.476 11.546 1.00 92.12 87 ILE A N 1
ATOM 749 C CA . ILE A 1 87 ? -6.722 -1.366 10.584 1.00 92.12 87 ILE A CA 1
ATOM 750 C C . ILE A 1 87 ? -5.440 -1.513 9.754 1.00 92.12 87 ILE A C 1
ATOM 752 O O . ILE A 1 87 ? -5.473 -1.400 8.531 1.00 92.12 87 ILE A O 1
ATOM 756 N N . LYS A 1 88 ? -4.308 -1.839 10.391 1.00 90.25 88 LYS A N 1
ATOM 757 C CA . LYS A 1 88 ? -3.044 -2.102 9.678 1.00 90.25 88 LYS A CA 1
ATOM 758 C C . LYS A 1 88 ? -3.130 -3.302 8.736 1.00 90.25 88 LYS A C 1
ATOM 760 O O . LYS A 1 88 ? -2.446 -3.319 7.715 1.00 90.25 88 LYS A O 1
ATOM 765 N N . ALA A 1 89 ? -3.908 -4.320 9.096 1.00 89.25 89 ALA A N 1
ATOM 766 C CA . ALA A 1 89 ? -4.124 -5.479 8.248 1.00 89.25 89 ALA A CA 1
ATOM 767 C C . ALA A 1 89 ? -4.916 -5.089 6.996 1.00 89.25 89 ALA A C 1
ATOM 769 O O . ALA A 1 89 ? -4.455 -5.429 5.915 1.00 89.25 89 ALA A O 1
ATOM 770 N N . ASN A 1 90 ? -5.995 -4.310 7.129 1.00 87.12 90 ASN A N 1
ATOM 771 C CA . ASN A 1 90 ? -6.760 -3.790 5.986 1.00 87.12 90 ASN A CA 1
ATOM 772 C C . ASN A 1 90 ? -5.920 -2.846 5.101 1.00 87.12 90 ASN A C 1
ATOM 774 O O . ASN A 1 90 ? -6.017 -2.894 3.885 1.00 87.12 90 ASN A O 1
ATOM 778 N N . GLU A 1 91 ? -5.019 -2.038 5.678 1.00 86.81 91 GLU A N 1
ATOM 779 C CA . GLU A 1 91 ? -4.099 -1.201 4.883 1.00 86.81 91 GLU A CA 1
ATOM 780 C C . GLU A 1 91 ? -3.129 -2.040 4.025 1.00 86.81 91 GLU A C 1
ATOM 782 O O . GLU A 1 91 ? -2.711 -1.621 2.944 1.00 86.81 91 GLU A O 1
ATOM 787 N N . LYS A 1 92 ? -2.708 -3.212 4.519 1.00 83.31 92 LYS A N 1
ATOM 788 C CA . LYS A 1 92 ? -1.663 -4.030 3.883 1.00 83.31 92 LYS A CA 1
ATOM 789 C C . LYS A 1 92 ? -2.217 -5.167 3.021 1.00 83.31 92 LYS A C 1
ATOM 791 O O . LYS A 1 92 ? -1.548 -5.585 2.070 1.00 83.31 92 LYS A O 1
ATOM 796 N N . TYR A 1 93 ? -3.389 -5.681 3.368 1.00 79.69 93 TYR A N 1
ATOM 797 C CA . TYR A 1 93 ? -3.994 -6.869 2.791 1.00 79.69 93 TYR A CA 1
ATOM 798 C C . TYR A 1 93 ? -5.481 -6.640 2.536 1.00 79.69 93 TYR A C 1
ATOM 800 O O . TYR A 1 93 ? -6.193 -6.115 3.379 1.00 79.69 93 TYR A O 1
ATOM 808 N N . ASP A 1 94 ? -5.945 -7.154 1.405 1.00 65.69 94 ASP A N 1
ATOM 809 C CA . ASP A 1 94 ? -7.341 -7.077 0.961 1.00 65.69 94 ASP A CA 1
ATOM 810 C C . ASP A 1 94 ? -8.247 -8.143 1.622 1.00 65.69 94 ASP A C 1
ATOM 812 O O . ASP A 1 94 ? -9.455 -8.182 1.425 1.00 65.69 94 ASP A O 1
ATOM 816 N N . LYS A 1 95 ? -7.668 -9.075 2.396 1.00 65.31 95 LYS A N 1
ATOM 817 C CA . LYS A 1 95 ? -8.395 -10.209 2.988 1.00 65.31 95 LYS A CA 1
ATOM 818 C C . LYS A 1 95 ? -8.090 -10.352 4.467 1.00 65.31 95 LYS A C 1
ATOM 820 O O . LYS A 1 95 ? -6.928 -10.465 4.862 1.00 65.31 95 LYS A O 1
ATOM 825 N N . THR A 1 96 ? -9.147 -10.401 5.268 1.00 73.94 96 THR A N 1
ATOM 826 C CA . THR A 1 96 ? -9.078 -10.708 6.696 1.00 73.94 96 THR A CA 1
ATOM 827 C C . THR A 1 96 ? -9.264 -12.214 6.928 1.00 73.94 96 THR A C 1
ATOM 829 O O . THR A 1 96 ? -10.006 -12.854 6.183 1.00 73.94 96 THR A O 1
ATOM 832 N N . PRO A 1 97 ? -8.572 -12.813 7.917 1.00 76.19 97 PRO A N 1
ATOM 833 C CA . PRO A 1 97 ? -8.799 -14.207 8.302 1.00 76.19 97 PRO A CA 1
ATOM 834 C C . PRO A 1 97 ? -10.238 -14.450 8.770 1.00 76.19 97 PRO A C 1
ATOM 836 O O . PRO A 1 97 ? -10.870 -13.542 9.313 1.00 76.19 97 PRO A O 1
ATOM 839 N N . ASP A 1 98 ? -10.718 -15.690 8.642 1.00 69.31 98 ASP A N 1
ATOM 840 C CA . ASP A 1 98 ? -12.095 -16.075 8.989 1.00 69.31 98 ASP A CA 1
ATOM 841 C C . ASP A 1 98 ? -12.482 -15.709 10.431 1.00 69.31 98 ASP A C 1
ATOM 843 O O . ASP A 1 98 ? -13.598 -15.261 10.685 1.00 69.31 98 ASP A O 1
ATOM 847 N N . GLU A 1 99 ? -11.528 -15.804 11.359 1.00 66.38 99 GLU A N 1
ATOM 848 C CA . GLU A 1 99 ? -11.682 -15.445 12.777 1.00 66.38 99 GLU A CA 1
ATOM 849 C C . GLU A 1 99 ? -11.993 -13.952 13.003 1.00 66.38 99 GLU A C 1
ATOM 851 O O . GLU A 1 99 ? -12.530 -13.577 14.041 1.00 66.38 99 GLU A O 1
ATOM 856 N N . VAL A 1 100 ? -11.680 -13.093 12.027 1.00 83.38 100 VAL A N 1
ATOM 857 C CA . VAL A 1 100 ? -11.841 -11.631 12.090 1.00 83.38 100 VAL A CA 1
ATOM 858 C C . VAL A 1 100 ? -12.984 -11.145 11.190 1.00 83.38 100 VAL A C 1
ATOM 860 O O . VAL A 1 100 ? -13.386 -9.984 11.267 1.00 83.38 100 VAL A O 1
ATOM 863 N N . MET A 1 101 ? -13.568 -12.020 10.363 1.00 84.62 101 MET A N 1
ATOM 864 C CA . MET A 1 101 ? -14.653 -11.650 9.447 1.00 84.62 101 MET A CA 1
ATOM 865 C C . MET A 1 101 ? -15.908 -11.142 10.164 1.00 84.62 101 MET A C 1
ATOM 867 O O . MET A 1 101 ? -16.590 -10.267 9.633 1.00 84.62 101 MET A O 1
ATOM 871 N N . SER A 1 102 ? -16.225 -11.668 11.352 1.00 85.44 102 SER A N 1
ATOM 872 C CA . SER A 1 102 ? -17.362 -11.188 12.150 1.00 85.44 102 SER A CA 1
ATOM 873 C C . SER A 1 102 ? -17.181 -9.719 12.537 1.00 85.44 102 SER A C 1
ATOM 875 O O . SER A 1 102 ? -18.080 -8.914 12.305 1.00 85.44 102 SER A O 1
ATOM 877 N N . TYR A 1 103 ? -15.992 -9.356 13.030 1.00 89.88 103 TYR A N 1
ATOM 878 C CA . TYR A 1 103 ? -15.637 -7.970 13.335 1.00 89.88 103 TYR A CA 1
ATOM 879 C C . TYR A 1 103 ? -15.597 -7.105 12.079 1.00 89.88 103 TYR A C 1
ATOM 881 O O . TYR A 1 103 ? -16.114 -5.995 12.088 1.00 89.88 103 TYR A O 1
ATOM 889 N N . ALA A 1 104 ? -15.028 -7.613 10.982 1.00 90.56 104 ALA A N 1
ATOM 890 C CA . ALA A 1 104 ? -14.920 -6.871 9.730 1.00 90.56 104 ALA A CA 1
ATOM 891 C C . ALA A 1 104 ? -16.292 -6.441 9.188 1.00 90.56 104 ALA A C 1
ATOM 893 O O . ALA A 1 104 ? -16.432 -5.303 8.754 1.00 90.56 104 ALA A O 1
ATOM 894 N N . ARG A 1 105 ? -17.308 -7.315 9.247 1.00 90.06 105 ARG A N 1
ATOM 895 C CA . ARG A 1 105 ? -18.680 -6.973 8.825 1.00 90.06 105 ARG A CA 1
ATOM 896 C C . ARG A 1 105 ? -19.236 -5.805 9.633 1.00 90.06 105 ARG A C 1
ATOM 898 O O . ARG A 1 105 ? -19.594 -4.787 9.057 1.00 90.06 105 ARG A O 1
ATOM 905 N N . VAL A 1 106 ? -19.207 -5.922 10.961 1.00 91.94 106 VAL A N 1
ATOM 906 C CA . VAL A 1 106 ? -19.710 -4.868 11.856 1.00 91.94 106 VAL A CA 1
ATOM 907 C C . VAL A 1 106 ? -18.904 -3.582 11.699 1.00 91.94 106 VAL A C 1
ATOM 909 O O . VAL A 1 106 ? -19.483 -2.501 11.686 1.00 91.94 106 VAL A O 1
ATOM 912 N N . PHE A 1 107 ? -17.586 -3.687 11.517 1.00 93.00 107 PHE A N 1
ATOM 913 C CA . PHE A 1 107 ? -16.734 -2.541 11.236 1.00 93.00 107 PHE A CA 1
ATOM 914 C C . PHE A 1 107 ? -17.189 -1.808 9.976 1.00 93.00 107 PHE A C 1
ATOM 916 O O . PHE A 1 107 ? -17.375 -0.605 10.040 1.00 93.00 107 PHE A O 1
ATOM 923 N N . TRP A 1 108 ? -17.401 -2.492 8.853 1.00 92.19 108 TRP A N 1
ATOM 924 C CA . TRP A 1 108 ? -17.812 -1.824 7.616 1.00 92.19 108 TRP A CA 1
ATOM 925 C C . TRP A 1 108 ? -19.233 -1.253 7.683 1.00 92.19 108 TRP A C 1
ATOM 927 O O . TRP A 1 108 ? -19.477 -0.185 7.126 1.00 92.19 108 TRP A O 1
ATOM 937 N N . ASP A 1 109 ? -20.137 -1.903 8.417 1.00 93.56 109 ASP A N 1
ATOM 938 C CA . ASP A 1 109 ? -21.511 -1.424 8.602 1.00 93.56 109 ASP A CA 1
ATOM 939 C C . ASP A 1 109 ? -21.582 -0.199 9.536 1.00 93.56 109 ASP A C 1
ATOM 941 O O . ASP A 1 109 ? -22.380 0.716 9.319 1.00 93.56 109 ASP A O 1
ATOM 945 N N . ARG A 1 110 ? -20.739 -0.162 10.579 1.00 93.69 110 ARG A N 1
ATOM 946 C CA . ARG A 1 110 ? -20.802 0.819 11.681 1.00 93.69 110 ARG A CA 1
ATOM 947 C C . ARG A 1 110 ? -19.562 1.705 11.817 1.00 93.69 110 ARG A C 1
ATOM 949 O O . ARG A 1 110 ? -19.461 2.455 12.782 1.00 93.69 110 ARG A O 1
ATOM 956 N N . CYS A 1 111 ? -18.630 1.702 10.860 1.00 92.31 111 CYS A N 1
ATOM 957 C CA . CYS A 1 111 ? -17.392 2.497 10.948 1.00 92.31 111 CYS A CA 1
ATOM 958 C C . CYS A 1 111 ? -17.654 3.997 11.129 1.00 92.31 111 CYS A C 1
ATOM 960 O O . CYS A 1 111 ? -16.838 4.681 11.739 1.00 92.31 111 CYS A O 1
ATOM 962 N N . HIS A 1 112 ? -18.792 4.497 10.643 1.00 92.94 112 HIS A N 1
ATOM 963 C CA . HIS A 1 112 ? -19.236 5.884 10.789 1.00 92.94 112 HIS A CA 1
ATOM 964 C C . HIS A 1 112 ? -19.482 6.312 12.247 1.00 92.94 112 HIS A C 1
ATOM 966 O O . HIS A 1 112 ? -19.491 7.506 12.529 1.00 92.94 112 HIS A O 1
ATOM 972 N N . GLU A 1 113 ? -19.648 5.365 13.174 1.00 91.56 113 GLU A N 1
ATOM 973 C CA . GLU A 1 113 ? -19.774 5.634 14.612 1.00 91.56 113 GLU A CA 1
ATOM 974 C C . GLU A 1 113 ? -18.421 5.914 15.285 1.00 91.56 113 GLU A C 1
ATOM 976 O O . GLU A 1 113 ? -18.374 6.398 16.417 1.00 91.56 113 GLU A O 1
ATOM 981 N N . LEU A 1 114 ? -17.306 5.613 14.610 1.00 92.19 114 LEU A N 1
ATOM 982 C CA . LEU A 1 114 ? -15.971 5.840 15.150 1.00 92.19 114 LEU A CA 1
ATOM 983 C C . LEU A 1 114 ? -15.630 7.328 15.145 1.00 92.19 114 LEU A C 1
ATOM 985 O O . LEU A 1 114 ? -15.753 8.013 14.130 1.00 92.19 114 LEU A O 1
ATOM 989 N N . THR A 1 115 ? -15.047 7.796 16.248 1.00 91.00 115 THR A N 1
ATOM 990 C CA . THR A 1 115 ? -14.644 9.203 16.398 1.00 91.00 115 THR A CA 1
ATOM 991 C C . THR A 1 115 ? -13.636 9.642 15.324 1.00 91.00 115 THR A C 1
ATOM 993 O O . THR A 1 115 ? -13.663 10.774 14.853 1.00 91.00 115 THR A O 1
ATOM 996 N N . ASP A 1 116 ? -12.742 8.731 14.927 1.00 91.69 116 ASP A N 1
ATOM 997 C CA . ASP A 1 116 ? -11.636 8.964 13.987 1.00 91.69 116 ASP A CA 1
ATOM 998 C C . ASP A 1 116 ? -11.893 8.343 12.592 1.00 91.69 116 ASP A C 1
ATOM 1000 O O . ASP A 1 116 ? -10.935 8.049 11.866 1.00 91.69 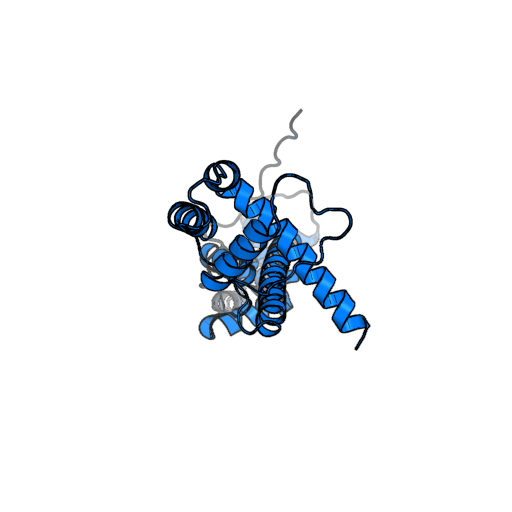116 ASP A O 1
ATOM 1004 N N . VAL A 1 117 ? -13.156 8.100 12.209 1.00 93.75 117 VAL A N 1
ATOM 1005 C CA . VAL A 1 117 ? -13.498 7.350 10.981 1.00 93.75 117 VAL A CA 1
ATOM 1006 C C . VAL A 1 117 ? -12.817 7.903 9.729 1.00 93.75 117 VAL A C 1
ATOM 1008 O O . VAL A 1 117 ? -12.194 7.139 8.997 1.00 93.75 117 VAL A O 1
ATOM 1011 N N . GLU A 1 118 ? -12.831 9.221 9.516 1.00 93.56 118 GLU A N 1
ATOM 1012 C CA . GLU A 1 118 ? -12.236 9.847 8.325 1.00 93.56 118 GLU A CA 1
ATOM 1013 C C . GLU A 1 118 ? -10.738 9.542 8.205 1.00 93.56 118 GLU A C 1
ATOM 1015 O O . GLU A 1 118 ? -10.231 9.199 7.136 1.00 93.56 118 GLU A O 1
ATOM 1020 N N . ARG A 1 119 ? -10.013 9.610 9.327 1.00 94.62 119 ARG A N 1
ATOM 1021 C CA . ARG A 1 119 ? -8.574 9.328 9.376 1.00 94.62 119 ARG A CA 1
ATOM 1022 C C . ARG A 1 119 ? -8.284 7.855 9.099 1.00 94.62 119 ARG A C 1
ATOM 1024 O O . ARG A 1 119 ? -7.286 7.546 8.445 1.00 94.62 119 ARG A O 1
ATOM 1031 N N . ILE A 1 120 ? -9.120 6.968 9.633 1.00 93.31 120 ILE A N 1
ATOM 1032 C CA . ILE A 1 120 ? -8.996 5.517 9.482 1.00 93.31 120 ILE A CA 1
ATOM 1033 C C . ILE A 1 120 ? -9.279 5.115 8.034 1.00 93.31 120 ILE A C 1
ATOM 1035 O O . ILE A 1 120 ? -8.454 4.439 7.421 1.00 93.31 120 ILE A O 1
ATOM 1039 N N . MET A 1 121 ? -10.379 5.601 7.464 1.00 93.44 121 MET A N 1
ATOM 1040 C CA . MET A 1 121 ? -10.756 5.365 6.072 1.00 93.44 121 MET A CA 1
ATOM 1041 C C . MET A 1 121 ? -9.684 5.872 5.112 1.00 93.44 121 MET A C 1
ATOM 1043 O O . MET A 1 121 ? -9.161 5.101 4.311 1.00 93.44 121 MET A O 1
ATOM 1047 N N . ALA A 1 122 ? -9.211 7.107 5.298 1.00 94.06 122 ALA A N 1
ATOM 1048 C CA . ALA A 1 122 ? -8.120 7.649 4.493 1.00 94.06 122 ALA A CA 1
ATOM 1049 C C . ALA A 1 122 ? -6.806 6.854 4.638 1.00 94.06 122 ALA A C 1
ATOM 1051 O O . ALA A 1 122 ? -5.939 6.912 3.764 1.00 94.06 122 ALA A O 1
ATOM 1052 N N . GLN A 1 123 ? -6.574 6.158 5.756 1.00 93.19 123 GLN A N 1
ATOM 1053 C CA . GLN A 1 123 ? -5.429 5.253 5.899 1.00 93.19 123 GLN A CA 1
ATOM 1054 C C . GLN A 1 123 ? -5.624 3.968 5.088 1.00 93.19 123 GLN A C 1
ATOM 1056 O O . GLN A 1 123 ? -4.691 3.570 4.389 1.00 93.19 123 GLN A O 1
ATOM 1061 N N . ILE A 1 124 ? -6.811 3.362 5.151 1.00 91.94 124 ILE A N 1
ATOM 1062 C CA . ILE A 1 124 ? -7.142 2.137 4.412 1.00 91.94 124 ILE A CA 1
ATOM 1063 C C . ILE A 1 124 ? -7.100 2.396 2.902 1.00 91.94 124 ILE A C 1
ATOM 1065 O O . ILE A 1 124 ? -6.355 1.717 2.203 1.00 91.94 124 ILE A O 1
ATOM 1069 N N . GLU A 1 125 ? -7.751 3.454 2.414 1.00 93.06 125 GLU A N 1
ATOM 1070 C CA . GLU A 1 125 ? -7.775 3.830 0.989 1.00 93.06 125 GLU A CA 1
ATOM 1071 C C . GLU A 1 125 ? -6.367 4.082 0.418 1.00 93.06 125 GLU A C 1
ATOM 1073 O O . GLU A 1 125 ? -6.035 3.698 -0.709 1.00 93.06 125 GLU A O 1
ATOM 1078 N N . ARG A 1 126 ? -5.478 4.703 1.210 1.00 91.81 126 ARG A N 1
ATOM 1079 C CA . ARG A 1 126 ? -4.061 4.871 0.836 1.00 91.81 126 ARG A CA 1
ATOM 1080 C C . ARG A 1 126 ? -3.329 3.533 0.750 1.00 91.81 126 ARG A C 1
ATOM 1082 O O . ARG A 1 126 ? -2.411 3.403 -0.063 1.00 91.81 126 ARG A O 1
ATOM 1089 N N . GLY A 1 127 ? -3.682 2.575 1.602 1.00 90.62 127 GLY A N 1
ATOM 1090 C CA . GLY A 1 127 ? -3.198 1.198 1.547 1.00 90.62 127 GLY A CA 1
ATOM 1091 C C . GLY A 1 127 ? -3.664 0.484 0.282 1.00 90.62 127 GLY A C 1
ATOM 1092 O O . GLY A 1 127 ? -2.836 0.021 -0.504 1.00 90.62 127 GLY A O 1
ATOM 1093 N N . GLU A 1 128 ? -4.968 0.507 0.021 1.00 90.56 128 GLU A N 1
ATOM 1094 C CA . GLU A 1 128 ? -5.598 -0.069 -1.170 1.00 90.56 128 GLU A CA 1
ATOM 1095 C C . GLU A 1 128 ? -5.005 0.498 -2.459 1.00 90.56 128 GLU A C 1
ATOM 1097 O O . GLU A 1 128 ? -4.605 -0.260 -3.341 1.00 90.56 128 GLU A O 1
ATOM 1102 N N . THR A 1 129 ? -4.823 1.819 -2.545 1.00 91.81 129 THR A N 1
ATOM 1103 C CA . THR A 1 129 ? -4.185 2.465 -3.704 1.00 91.81 129 THR A CA 1
ATOM 1104 C C . THR A 1 129 ? -2.790 1.889 -3.976 1.00 91.81 129 THR A C 1
ATOM 1106 O O . THR A 1 129 ? -2.431 1.633 -5.127 1.00 91.81 129 THR A O 1
ATOM 1109 N N . LYS A 1 130 ? -1.989 1.626 -2.932 1.00 89.88 130 LYS A N 1
ATOM 1110 C CA . LYS A 1 130 ? -0.660 1.004 -3.082 1.00 89.88 130 LYS A CA 1
ATOM 1111 C C . LYS A 1 130 ? -0.760 -0.455 -3.524 1.00 89.88 130 LYS A C 1
ATOM 1113 O O . LYS A 1 130 ? 0.045 -0.892 -4.347 1.00 89.88 130 LYS A O 1
ATOM 1118 N N . ILE A 1 131 ? -1.725 -1.205 -2.990 1.00 89.31 131 ILE A N 1
ATOM 1119 C CA . ILE A 1 131 ? -1.981 -2.599 -3.376 1.00 89.31 131 ILE A CA 1
ATOM 1120 C C . ILE A 1 131 ? -2.376 -2.661 -4.856 1.00 89.31 131 ILE A C 1
ATOM 1122 O O . ILE A 1 131 ? -1.750 -3.402 -5.617 1.00 89.31 131 ILE A O 1
ATOM 1126 N N . HIS A 1 132 ? -3.342 -1.843 -5.276 1.00 90.50 132 HIS A N 1
ATOM 1127 C CA . HIS A 1 132 ? -3.777 -1.724 -6.665 1.00 90.50 132 HIS A CA 1
ATOM 1128 C C . HIS A 1 132 ? -2.631 -1.317 -7.586 1.00 90.50 132 HIS A C 1
ATOM 1130 O O . HIS A 1 132 ? -2.424 -1.957 -8.616 1.00 90.50 132 HIS A O 1
ATOM 1136 N N . HIS A 1 133 ? -1.836 -0.319 -7.196 1.00 90.06 133 HIS A N 1
ATOM 1137 C CA . HIS A 1 133 ? -0.678 0.107 -7.975 1.00 90.06 133 HIS A CA 1
ATOM 1138 C C . HIS A 1 133 ? 0.329 -1.035 -8.169 1.00 90.06 133 HIS A C 1
ATOM 1140 O O . HIS A 1 133 ? 0.760 -1.300 -9.287 1.00 90.06 133 HIS A O 1
ATOM 1146 N N . ARG A 1 134 ? 0.650 -1.791 -7.113 1.00 89.56 134 ARG A N 1
ATOM 1147 C CA . ARG A 1 134 ? 1.534 -2.960 -7.217 1.00 89.56 134 ARG A CA 1
ATOM 1148 C C . ARG A 1 134 ? 0.978 -4.043 -8.146 1.00 89.56 134 ARG A C 1
ATOM 1150 O O . ARG A 1 134 ? 1.736 -4.623 -8.924 1.00 89.56 134 ARG A O 1
ATOM 1157 N N . ILE A 1 135 ? -0.318 -4.341 -8.052 1.00 91.19 135 ILE A N 1
ATOM 1158 C CA . ILE A 1 135 ? -0.980 -5.320 -8.927 1.00 91.19 135 ILE A CA 1
ATOM 1159 C C . ILE A 1 135 ? -0.931 -4.843 -10.384 1.00 91.19 135 ILE A C 1
ATOM 1161 O O . ILE A 1 135 ? -0.592 -5.635 -11.264 1.00 91.19 135 ILE A O 1
ATOM 1165 N N . SER A 1 136 ? -1.196 -3.554 -10.624 1.00 93.44 136 SER A N 1
ATOM 1166 C CA . SER A 1 136 ? -1.097 -2.915 -11.941 1.00 93.44 136 SER A CA 1
ATOM 1167 C C . SER A 1 136 ? 0.301 -3.069 -12.534 1.00 93.44 136 SER A C 1
ATOM 1169 O O . SER A 1 136 ? 0.439 -3.615 -13.627 1.00 93.44 136 SER A O 1
ATOM 1171 N N . ILE A 1 137 ? 1.348 -2.706 -11.781 1.00 93.00 137 ILE A N 1
ATOM 1172 C CA . ILE A 1 137 ? 2.743 -2.839 -12.226 1.00 93.00 137 ILE A CA 1
ATOM 1173 C C . ILE A 1 137 ? 3.059 -4.288 -12.584 1.00 93.00 137 ILE A C 1
ATOM 1175 O O . ILE A 1 137 ? 3.635 -4.553 -13.639 1.00 93.00 137 ILE A O 1
ATOM 1179 N N . LYS A 1 138 ? 2.680 -5.242 -11.725 1.00 93.62 138 LYS A N 1
ATOM 1180 C CA . LYS A 1 138 ? 2.922 -6.663 -11.988 1.00 93.62 138 LYS A CA 1
ATOM 1181 C C . LYS A 1 138 ? 2.254 -7.100 -13.293 1.00 93.62 138 LYS A C 1
ATOM 1183 O O . LYS A 1 138 ? 2.933 -7.660 -14.148 1.00 93.62 138 LYS A O 1
ATOM 1188 N N . LYS A 1 139 ? 0.968 -6.783 -13.470 1.00 94.25 139 LYS A N 1
ATOM 1189 C CA . LYS A 1 139 ? 0.210 -7.095 -14.690 1.00 94.25 139 LYS A CA 1
ATOM 1190 C C . LYS A 1 139 ? 0.852 -6.457 -15.926 1.00 94.25 139 LYS A C 1
ATOM 1192 O O . LYS A 1 139 ? 0.991 -7.117 -16.952 1.00 94.25 139 LYS A O 1
ATOM 1197 N N . ALA A 1 140 ? 1.273 -5.197 -15.825 1.00 94.62 140 ALA A N 1
ATOM 1198 C CA . ALA A 1 140 ? 1.893 -4.469 -16.923 1.00 94.62 140 ALA A CA 1
ATOM 1199 C C . ALA A 1 140 ? 3.243 -5.077 -17.335 1.00 94.62 140 ALA A C 1
ATOM 1201 O O . ALA A 1 140 ? 3.508 -5.235 -18.530 1.00 94.62 140 ALA A O 1
ATOM 1202 N N . LEU A 1 141 ? 4.074 -5.458 -16.358 1.00 94.88 141 LEU A N 1
ATOM 1203 C CA . LEU A 1 141 ? 5.340 -6.144 -16.607 1.00 94.88 141 LEU A CA 1
ATOM 1204 C C . LEU A 1 141 ? 5.115 -7.547 -17.181 1.00 94.88 141 LEU A C 1
ATOM 1206 O O . LEU A 1 141 ? 5.760 -7.878 -18.169 1.00 94.88 141 LEU A O 1
ATOM 1210 N N . ASP A 1 142 ? 4.188 -8.338 -16.632 1.00 94.62 142 ASP A N 1
ATOM 1211 C CA . ASP A 1 142 ? 3.828 -9.660 -17.168 1.00 94.62 142 ASP A CA 1
ATOM 1212 C C . ASP A 1 142 ? 3.427 -9.550 -18.649 1.00 94.62 142 ASP A C 1
ATOM 1214 O O . ASP A 1 142 ? 4.047 -10.177 -19.511 1.00 94.62 142 ASP A O 1
ATOM 1218 N N . ALA A 1 143 ? 2.474 -8.664 -18.963 1.00 94.50 143 ALA A N 1
ATOM 1219 C CA . ALA A 1 143 ? 2.017 -8.421 -20.330 1.00 94.50 143 ALA A CA 1
ATOM 1220 C C . ALA A 1 143 ? 3.163 -7.998 -21.263 1.00 94.50 143 ALA A C 1
ATOM 1222 O O . ALA A 1 143 ? 3.247 -8.465 -22.401 1.00 94.50 143 ALA A O 1
ATOM 1223 N N . LYS A 1 144 ? 4.080 -7.147 -20.785 1.00 94.56 144 LYS A N 1
ATOM 1224 C CA . LYS A 1 144 ? 5.244 -6.712 -21.564 1.00 94.56 144 LYS A CA 1
ATOM 1225 C C . LYS A 1 144 ? 6.215 -7.858 -21.830 1.00 94.56 144 LYS A C 1
ATOM 1227 O O . LYS A 1 144 ? 6.698 -7.985 -22.954 1.00 94.56 144 LYS A O 1
ATOM 1232 N N . MET A 1 145 ? 6.508 -8.681 -20.826 1.00 94.19 145 MET A N 1
ATOM 1233 C CA . MET A 1 145 ? 7.482 -9.770 -20.932 1.00 94.19 145 MET A CA 1
ATOM 1234 C C . MET A 1 145 ? 6.978 -10.899 -21.833 1.00 94.19 145 MET A C 1
ATOM 1236 O O . MET A 1 145 ? 7.752 -11.412 -22.638 1.00 94.19 145 MET A O 1
ATOM 1240 N N . THR A 1 146 ? 5.684 -11.239 -21.778 1.00 94.50 146 THR A N 1
ATOM 1241 C CA . THR A 1 146 ? 5.088 -12.305 -22.607 1.00 94.50 146 THR A CA 1
ATOM 1242 C C . THR A 1 146 ? 5.163 -12.021 -24.114 1.00 94.50 146 THR A C 1
ATOM 1244 O O . THR A 1 146 ? 5.174 -12.958 -24.911 1.00 94.50 146 THR A O 1
ATOM 1247 N N . ARG A 1 147 ? 5.298 -10.754 -24.534 1.00 93.25 147 ARG A N 1
ATOM 1248 C CA . ARG A 1 147 ? 5.465 -10.377 -25.954 1.00 93.25 147 ARG A CA 1
ATOM 1249 C C . ARG A 1 147 ? 6.796 -10.828 -26.562 1.00 93.25 147 ARG A C 1
ATOM 1251 O O . ARG A 1 147 ? 6.922 -10.853 -27.785 1.00 93.25 147 ARG A O 1
ATOM 1258 N N . TYR A 1 148 ? 7.793 -11.172 -25.745 1.00 94.38 148 TYR A N 1
ATOM 1259 C CA . TYR A 1 148 ? 9.142 -11.497 -26.208 1.00 94.38 148 TYR A CA 1
ATOM 1260 C C . TYR A 1 148 ? 9.547 -12.910 -25.783 1.00 94.38 148 TYR A C 1
ATOM 1262 O O . TYR A 1 148 ? 9.490 -13.259 -24.608 1.00 94.38 148 TYR A O 1
ATOM 1270 N N . LYS A 1 149 ? 10.053 -13.717 -26.727 1.00 91.44 149 LYS A N 1
ATOM 1271 C CA . LYS A 1 149 ? 10.594 -15.055 -26.413 1.00 91.44 149 LYS A CA 1
ATOM 1272 C C . LYS A 1 149 ? 11.908 -14.974 -25.633 1.00 91.44 149 LYS A C 1
ATOM 1274 O O . LYS A 1 149 ? 12.179 -15.830 -24.799 1.00 91.44 149 LYS A O 1
ATOM 1279 N N . ALA A 1 150 ? 12.722 -13.952 -25.907 1.00 92.25 150 ALA A N 1
ATOM 1280 C CA . ALA A 1 150 ? 13.981 -13.695 -25.212 1.00 92.25 150 ALA A 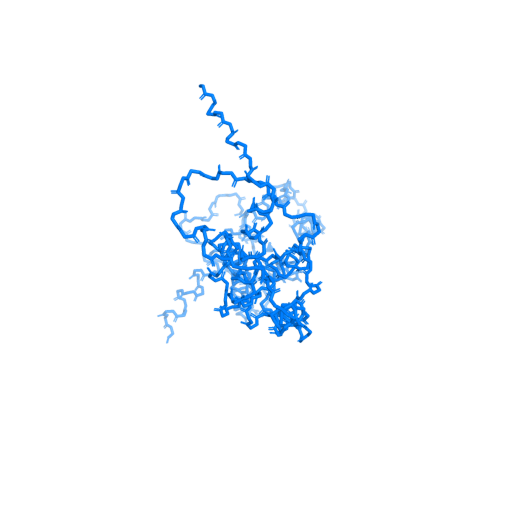CA 1
ATOM 1281 C C . ALA A 1 150 ? 14.071 -12.222 -24.761 1.00 92.25 150 ALA A C 1
ATOM 1283 O O . ALA A 1 150 ? 14.779 -11.433 -25.399 1.00 92.25 150 ALA A O 1
ATOM 1284 N N . PRO A 1 151 ? 13.386 -11.833 -23.663 1.00 92.25 151 PRO A N 1
ATOM 1285 C CA . PRO A 1 151 ? 13.270 -10.435 -23.236 1.00 92.25 151 PRO A CA 1
ATOM 1286 C C . PRO A 1 151 ? 14.614 -9.708 -23.083 1.00 92.25 151 PRO A C 1
ATOM 1288 O O . PRO A 1 151 ? 14.760 -8.602 -23.583 1.00 92.25 151 PRO A O 1
ATOM 1291 N N . PHE A 1 152 ? 15.640 -10.359 -22.522 1.00 89.06 152 PHE A N 1
ATOM 1292 C CA . PHE A 1 152 ? 16.974 -9.761 -22.336 1.00 89.06 152 PHE A CA 1
ATOM 1293 C C . PHE A 1 152 ? 17.657 -9.275 -23.627 1.00 89.06 152 PHE A C 1
ATOM 1295 O O . PHE A 1 152 ? 18.534 -8.422 -23.552 1.00 89.06 152 PHE A O 1
ATOM 1302 N N . HIS A 1 153 ? 17.274 -9.806 -24.791 1.00 89.12 153 HIS A N 1
ATOM 1303 C CA . HIS A 1 153 ? 17.879 -9.453 -26.080 1.00 89.12 153 HIS A CA 1
ATOM 1304 C C . HIS A 1 153 ? 16.907 -8.721 -27.014 1.00 89.12 153 HIS A C 1
ATOM 1306 O O . HIS A 1 153 ? 17.333 -7.997 -27.908 1.00 89.12 153 HIS A O 1
ATOM 1312 N N . GLN A 1 154 ? 15.602 -8.955 -26.851 1.00 91.88 154 GLN A N 1
ATOM 1313 C CA . GLN A 1 154 ? 14.575 -8.544 -27.812 1.00 91.88 154 GLN A CA 1
ATOM 1314 C C . GLN A 1 154 ? 13.644 -7.456 -27.288 1.00 91.88 154 GLN A C 1
ATOM 1316 O O . GLN A 1 154 ? 12.973 -6.817 -28.099 1.00 91.88 154 GLN A O 1
ATOM 1321 N N . LEU A 1 155 ? 13.562 -7.273 -25.965 1.00 92.75 155 LEU A N 1
ATOM 1322 C CA . LEU A 1 155 ? 12.670 -6.289 -25.368 1.00 92.75 155 LEU A CA 1
ATOM 1323 C C . LEU A 1 155 ? 12.991 -4.905 -25.935 1.00 92.75 155 LEU A C 1
ATOM 1325 O O . LEU A 1 155 ? 14.152 -4.550 -26.113 1.00 92.75 155 LEU A O 1
ATOM 1329 N N . ARG A 1 156 ? 11.945 -4.142 -26.253 1.00 91.38 156 ARG A N 1
ATOM 1330 C CA . ARG A 1 156 ? 12.048 -2.753 -26.704 1.00 91.38 156 ARG A CA 1
ATOM 1331 C C . ARG A 1 156 ? 11.148 -1.900 -25.844 1.00 91.38 156 ARG A C 1
ATOM 1333 O O . ARG A 1 156 ? 9.997 -2.269 -25.640 1.00 91.38 156 ARG A O 1
ATOM 1340 N N . ILE A 1 157 ? 11.654 -0.780 -25.352 1.00 91.75 157 ILE A N 1
ATOM 1341 C CA . ILE A 1 157 ? 10.863 0.179 -24.579 1.00 91.75 157 ILE A CA 1
ATOM 1342 C C . ILE A 1 157 ? 10.501 1.337 -25.501 1.00 91.75 157 ILE A C 1
ATOM 1344 O O . ILE A 1 157 ? 11.368 1.898 -26.171 1.00 91.75 157 ILE A O 1
ATOM 1348 N N . GLN A 1 158 ? 9.219 1.692 -25.546 1.00 90.88 158 GLN A N 1
ATOM 1349 C CA . GLN A 1 158 ? 8.772 2.869 -26.282 1.00 90.88 158 GLN A CA 1
ATOM 1350 C C . GLN A 1 158 ? 9.057 4.116 -25.448 1.00 90.88 158 GLN A C 1
ATOM 1352 O O . GLN A 1 158 ? 8.270 4.545 -24.604 1.00 90.88 158 GLN A O 1
ATOM 1357 N N . TYR A 1 159 ? 10.241 4.682 -25.663 1.00 86.00 159 TYR A N 1
ATOM 1358 C CA . TYR A 1 159 ? 10.602 5.951 -25.065 1.00 86.00 159 TYR A CA 1
ATOM 1359 C C . TYR A 1 159 ? 9.864 7.063 -25.800 1.00 86.00 159 TYR A C 1
ATOM 1361 O O . TYR A 1 159 ? 10.206 7.417 -26.926 1.00 86.00 159 TYR A O 1
ATOM 1369 N N . ASN A 1 160 ? 8.862 7.641 -25.150 1.00 76.12 160 ASN A N 1
ATOM 1370 C CA . ASN A 1 160 ? 8.292 8.912 -25.585 1.00 76.12 160 ASN A CA 1
ATOM 1371 C C . ASN A 1 160 ? 9.363 10.030 -25.508 1.00 76.12 160 ASN A C 1
ATOM 1373 O O . ASN A 1 160 ? 10.561 9.780 -25.355 1.00 76.12 160 ASN A O 1
ATOM 1377 N N . THR A 1 161 ? 8.963 11.300 -25.530 1.00 77.62 161 THR A N 1
ATOM 1378 C CA . THR A 1 161 ? 9.876 12.462 -25.437 1.00 77.62 161 THR A CA 1
ATOM 1379 C C . THR A 1 161 ? 10.776 12.508 -24.180 1.00 77.62 161 THR A C 1
ATOM 1381 O O . THR A 1 161 ? 11.650 13.366 -24.088 1.00 77.62 161 THR A O 1
ATOM 1384 N N . ASN A 1 162 ? 10.631 11.566 -23.238 1.00 74.62 162 ASN A N 1
ATOM 1385 C CA . ASN A 1 162 ? 11.238 11.564 -21.903 1.00 74.62 162 ASN A CA 1
ATOM 1386 C C . ASN A 1 162 ? 12.321 10.486 -21.661 1.00 74.62 162 ASN A C 1
ATOM 1388 O O . ASN A 1 162 ? 12.574 10.134 -20.510 1.00 74.62 162 ASN A O 1
ATOM 1392 N N . LYS A 1 163 ? 12.998 9.954 -22.693 1.00 79.38 163 LYS A N 1
ATOM 1393 C CA . LYS A 1 163 ? 14.058 8.926 -22.514 1.00 79.38 163 LYS A CA 1
ATOM 1394 C C . LYS A 1 163 ? 15.160 9.335 -21.520 1.00 79.38 163 LYS A C 1
ATOM 1396 O O . LYS A 1 163 ? 15.631 8.510 -20.730 1.00 79.38 163 LYS A O 1
ATOM 1401 N N . GLY A 1 164 ? 15.555 10.609 -21.556 1.00 81.12 164 GLY A N 1
ATOM 1402 C CA . GLY A 1 164 ? 16.778 11.107 -20.921 1.00 81.12 164 GLY A CA 1
ATOM 1403 C C . GLY A 1 164 ? 18.040 10.699 -21.696 1.00 81.12 164 GLY A C 1
ATOM 1404 O O . GLY A 1 164 ? 17.984 9.863 -22.593 1.00 81.12 164 GLY A O 1
ATOM 1405 N N . LYS A 1 165 ? 19.187 11.315 -21.374 1.00 83.31 165 LYS A N 1
ATOM 1406 C CA . LYS A 1 165 ? 20.474 11.063 -22.062 1.00 83.31 165 LYS A CA 1
ATOM 1407 C C . LYS A 1 165 ? 21.419 10.122 -21.307 1.00 83.31 165 LYS A C 1
ATOM 1409 O O . LYS A 1 165 ? 22.487 9.815 -21.816 1.00 83.31 165 LYS A O 1
ATOM 1414 N N . ASN A 1 166 ? 21.051 9.720 -20.092 1.00 89.00 166 ASN A N 1
ATOM 1415 C CA . ASN A 1 166 ? 21.994 9.095 -19.164 1.00 89.00 166 ASN A CA 1
ATOM 1416 C C . ASN A 1 166 ? 22.045 7.570 -19.283 1.00 89.00 166 ASN A C 1
ATOM 1418 O O . ASN A 1 166 ? 23.117 7.015 -19.115 1.00 89.00 166 ASN A O 1
ATOM 1422 N N . TYR A 1 167 ? 20.907 6.920 -19.546 1.00 93.56 167 TYR A N 1
ATOM 1423 C CA . TYR A 1 167 ? 20.822 5.462 -19.645 1.00 93.56 167 TYR A CA 1
ATOM 1424 C C . TYR A 1 167 ? 20.718 5.030 -21.107 1.00 93.56 167 TYR A C 1
ATOM 1426 O O . TYR A 1 167 ? 19.924 5.597 -21.871 1.00 93.56 167 TYR A O 1
ATOM 1434 N N . ALA A 1 168 ? 21.503 4.026 -21.487 1.00 92.62 168 ALA A N 1
ATOM 1435 C CA . ALA A 1 168 ? 21.387 3.380 -22.789 1.00 92.62 168 ALA A CA 1
ATOM 1436 C C . ALA A 1 168 ? 20.204 2.392 -22.821 1.00 92.62 168 ALA A C 1
ATOM 1438 O O . ALA A 1 168 ? 19.720 1.932 -21.788 1.00 92.62 168 ALA A O 1
ATOM 1439 N N . GLU A 1 169 ? 19.736 2.033 -24.022 1.00 90.75 169 GLU A N 1
ATOM 1440 C CA . GLU A 1 169 ? 18.599 1.101 -24.158 1.00 90.75 169 GLU A CA 1
ATOM 1441 C C . GLU A 1 169 ? 18.920 -0.281 -23.598 1.00 90.75 169 GLU A C 1
ATOM 1443 O O . GLU A 1 169 ? 18.102 -0.878 -22.908 1.00 90.75 169 GLU A O 1
ATOM 1448 N N . GLU A 1 170 ? 20.132 -0.773 -23.853 1.00 91.38 170 GLU A N 1
ATOM 1449 C CA . GLU A 1 170 ? 20.587 -2.075 -23.359 1.00 91.38 170 GLU A CA 1
ATOM 1450 C C . GLU A 1 170 ? 20.616 -2.131 -21.826 1.00 91.38 170 GLU A C 1
ATOM 1452 O O . GLU A 1 170 ? 20.271 -3.156 -21.232 1.00 91.38 170 GLU A O 1
ATOM 1457 N N . GLU A 1 171 ? 20.968 -1.016 -21.181 1.00 94.56 171 GLU A N 1
ATOM 1458 C CA . GLU A 1 171 ? 20.951 -0.880 -19.727 1.00 94.56 171 GLU A CA 1
ATOM 1459 C C . GLU A 1 171 ? 19.510 -0.953 -19.210 1.00 94.56 171 GLU A C 1
ATOM 1461 O O . GLU A 1 171 ? 19.208 -1.772 -18.346 1.00 94.56 171 GLU A O 1
ATOM 1466 N N . ASP A 1 172 ? 18.592 -0.167 -19.781 1.00 95.06 172 ASP A N 1
ATOM 1467 C CA . ASP A 1 172 ? 17.181 -0.171 -19.383 1.00 95.06 172 ASP A CA 1
ATOM 1468 C C . ASP A 1 172 ? 16.510 -1.536 -19.587 1.00 95.06 172 ASP A C 1
ATOM 1470 O O . ASP A 1 172 ? 15.754 -1.987 -18.721 1.00 95.06 172 ASP A O 1
ATOM 1474 N N . HIS A 1 173 ? 16.798 -2.218 -20.702 1.00 93.25 173 HIS A N 1
ATOM 1475 C CA . HIS A 1 173 ? 16.294 -3.567 -20.966 1.00 93.25 173 HIS A CA 1
ATOM 1476 C C . HIS A 1 173 ? 16.735 -4.531 -19.871 1.00 93.25 173 HIS A C 1
ATOM 1478 O O . HIS A 1 173 ? 15.920 -5.291 -19.341 1.00 93.25 173 HIS A O 1
ATOM 1484 N N . PHE A 1 174 ? 18.016 -4.476 -19.502 1.00 95.25 174 PHE A N 1
ATOM 1485 C CA . PHE A 1 174 ? 18.552 -5.303 -18.435 1.00 95.25 174 PHE A CA 1
ATOM 1486 C C . PHE A 1 174 ? 17.905 -4.976 -17.090 1.00 95.25 174 PHE A C 1
ATOM 1488 O O . PHE A 1 174 ? 17.489 -5.897 -16.390 1.00 95.25 174 PHE A O 1
ATOM 1495 N N . LEU A 1 175 ? 17.768 -3.692 -16.738 1.00 95.81 175 LEU A N 1
ATOM 1496 C CA . LEU A 1 175 ? 17.139 -3.272 -15.483 1.00 95.81 175 LEU A CA 1
ATOM 1497 C C . LEU A 1 175 ? 15.706 -3.802 -15.371 1.00 95.81 175 LEU A C 1
ATOM 1499 O O . LEU A 1 175 ? 15.346 -4.379 -14.345 1.00 95.81 175 LEU A O 1
ATOM 1503 N N . LEU A 1 176 ? 14.906 -3.653 -16.430 1.00 95.88 176 LEU A N 1
ATOM 1504 C CA . LEU A 1 176 ? 13.512 -4.090 -16.446 1.00 95.88 176 LEU A CA 1
ATOM 1505 C C . LEU A 1 176 ? 13.390 -5.622 -16.393 1.00 95.88 176 LEU A C 1
ATOM 1507 O O . LEU A 1 176 ? 12.594 -6.152 -15.618 1.00 95.88 176 LEU A O 1
ATOM 1511 N N . CYS A 1 177 ? 14.210 -6.345 -17.165 1.00 95.38 177 CYS A N 1
ATOM 1512 C CA . CYS A 1 177 ? 14.222 -7.811 -17.162 1.00 95.38 177 CYS A CA 1
ATOM 1513 C C . CYS A 1 177 ? 14.679 -8.380 -15.812 1.00 95.38 177 CYS A C 1
ATOM 1515 O O . CYS A 1 177 ? 14.098 -9.344 -15.315 1.00 95.38 177 CYS A O 1
ATOM 1517 N N . MET A 1 178 ? 15.703 -7.784 -15.196 1.00 95.44 178 MET A N 1
ATOM 1518 C CA . MET A 1 178 ? 16.187 -8.209 -13.884 1.00 95.44 178 MET A CA 1
ATOM 1519 C C . MET A 1 178 ? 15.188 -7.892 -12.771 1.00 95.44 178 MET A C 1
ATOM 1521 O O . MET A 1 178 ? 14.965 -8.745 -11.915 1.00 95.44 178 MET A O 1
ATOM 1525 N N . LEU A 1 179 ? 14.544 -6.718 -12.803 1.00 95.38 179 LEU A N 1
ATOM 1526 C CA . LEU A 1 179 ? 13.470 -6.374 -11.867 1.00 95.38 179 LEU A CA 1
ATOM 1527 C C . LEU A 1 179 ? 12.327 -7.391 -11.947 1.00 95.38 179 LEU A C 1
ATOM 1529 O O . LEU A 1 179 ? 11.863 -7.881 -10.919 1.00 95.38 179 LEU A O 1
ATOM 1533 N N . TYR A 1 180 ? 11.905 -7.741 -13.163 1.00 94.50 180 TYR A N 1
ATOM 1534 C CA . TYR A 1 180 ? 10.875 -8.752 -13.377 1.00 94.50 180 TYR A CA 1
ATOM 1535 C C . TYR A 1 180 ? 11.296 -10.124 -12.841 1.00 94.50 180 TYR A C 1
ATOM 1537 O O . TYR A 1 180 ? 10.541 -10.761 -12.110 1.00 94.50 180 TYR A O 1
ATOM 1545 N N . LYS A 1 181 ? 12.532 -10.549 -13.136 1.00 92.81 181 LYS A N 1
ATOM 1546 C CA . LYS A 1 181 ? 13.087 -11.829 -12.677 1.00 92.81 181 LYS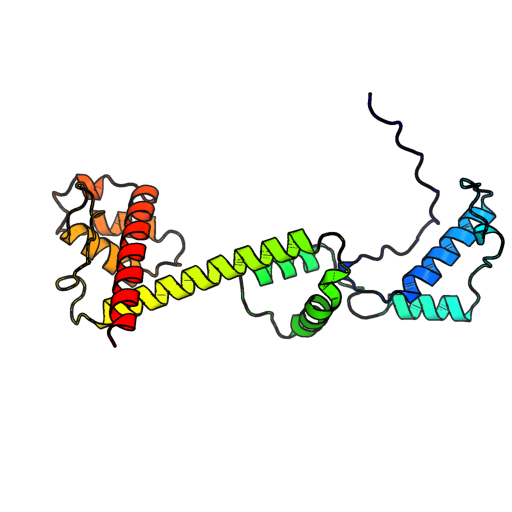 A CA 1
ATOM 1547 C C . LYS A 1 181 ? 13.160 -11.933 -11.150 1.00 92.81 181 LYS A C 1
ATOM 1549 O O . LYS A 1 181 ? 12.921 -13.008 -10.609 1.00 92.81 181 LYS A O 1
ATOM 1554 N N . PHE A 1 182 ? 13.532 -10.855 -10.463 1.00 93.50 182 PHE A N 1
ATOM 1555 C CA . PHE A 1 182 ? 13.620 -10.834 -8.999 1.00 93.50 182 PHE A CA 1
ATOM 1556 C C . PHE A 1 182 ? 12.267 -10.643 -8.312 1.00 93.50 182 PHE A C 1
ATOM 1558 O O . PHE A 1 182 ? 12.099 -11.074 -7.172 1.00 93.50 182 PHE A O 1
ATOM 1565 N N . GLY A 1 183 ? 11.309 -10.038 -9.011 1.00 91.25 183 GLY A N 1
ATOM 1566 C CA . GLY A 1 183 ? 10.015 -9.651 -8.473 1.00 91.25 183 GLY A CA 1
ATOM 1567 C C . GLY A 1 183 ? 10.057 -8.235 -7.903 1.00 91.25 183 GLY A C 1
ATOM 1568 O O . GLY A 1 183 ? 10.755 -7.957 -6.932 1.00 91.25 183 GLY A O 1
ATOM 1569 N N . PHE A 1 184 ? 9.257 -7.345 -8.488 1.00 87.50 184 PHE A N 1
ATOM 1570 C CA . PHE A 1 184 ? 9.187 -5.926 -8.120 1.00 87.50 184 PHE A CA 1
ATOM 1571 C C . PHE A 1 184 ? 8.858 -5.672 -6.636 1.00 87.50 184 PHE A C 1
ATOM 1573 O O . PHE A 1 184 ? 9.374 -4.723 -6.057 1.00 87.50 184 PHE A O 1
ATOM 1580 N N . ASP A 1 185 ? 8.031 -6.520 -6.017 1.00 86.06 185 ASP A N 1
ATOM 1581 C CA . ASP A 1 185 ? 7.594 -6.363 -4.618 1.00 86.06 185 ASP A CA 1
ATOM 1582 C C . ASP A 1 185 ? 8.550 -7.012 -3.602 1.00 86.06 185 ASP A C 1
ATOM 1584 O O . ASP A 1 185 ? 8.270 -7.047 -2.405 1.00 86.06 185 ASP A O 1
ATOM 1588 N N . LYS A 1 186 ? 9.676 -7.576 -4.058 1.00 89.56 186 LYS A N 1
ATOM 1589 C CA . LYS A 1 186 ? 10.639 -8.217 -3.164 1.00 89.56 186 LYS A CA 1
ATOM 1590 C C . LYS A 1 186 ? 11.375 -7.162 -2.333 1.00 89.56 186 LYS A C 1
ATOM 1592 O O . LYS A 1 186 ? 11.866 -6.156 -2.849 1.00 89.56 186 LYS A O 1
ATOM 1597 N N . GLU A 1 187 ? 11.510 -7.424 -1.036 1.00 89.38 187 GLU A N 1
ATOM 1598 C CA . GLU A 1 187 ? 12.310 -6.582 -0.149 1.00 89.38 187 GLU A CA 1
ATOM 1599 C C . GLU A 1 187 ? 13.766 -6.509 -0.643 1.00 89.38 187 GLU A C 1
ATOM 1601 O O . GLU A 1 187 ? 14.352 -7.516 -1.039 1.00 89.38 187 GLU A O 1
ATOM 1606 N N . ASN A 1 188 ? 14.354 -5.310 -0.640 1.00 92.56 188 ASN A N 1
ATOM 1607 C CA . ASN A 1 188 ? 15.723 -5.052 -1.108 1.00 92.56 188 ASN A CA 1
ATOM 1608 C C . ASN A 1 188 ? 16.001 -5.393 -2.590 1.00 92.56 188 ASN A C 1
ATOM 1610 O O . ASN A 1 188 ? 17.166 -5.488 -2.983 1.00 92.56 188 ASN A O 1
ATOM 1614 N N . VAL A 1 189 ? 14.972 -5.496 -3.444 1.00 94.88 189 VAL A N 1
ATOM 1615 C CA . VAL A 1 189 ? 15.130 -5.821 -4.878 1.00 94.88 189 VAL A CA 1
ATOM 1616 C C . VAL A 1 189 ? 16.142 -4.927 -5.606 1.00 94.88 189 VAL A C 1
ATOM 1618 O O . VAL A 1 189 ? 16.898 -5.398 -6.454 1.00 94.88 189 VAL A O 1
ATOM 1621 N N . TYR A 1 190 ? 16.221 -3.642 -5.252 1.00 95.50 190 TYR A N 1
ATOM 1622 C CA . TYR A 1 190 ? 17.141 -2.699 -5.893 1.00 95.50 190 TYR A CA 1
ATOM 1623 C C . TYR A 1 190 ? 18.605 -2.886 -5.464 1.00 95.50 190 TYR A C 1
ATOM 1625 O O . TYR A 1 190 ? 19.504 -2.608 -6.258 1.00 95.50 190 TYR A O 1
ATOM 1633 N N . GLU A 1 191 ? 18.863 -3.397 -4.255 1.00 95.56 191 GLU A N 1
ATOM 1634 C CA . GLU A 1 191 ? 20.216 -3.791 -3.835 1.00 95.56 191 GLU A CA 1
ATOM 1635 C C . GLU A 1 191 ? 20.656 -5.068 -4.561 1.00 95.56 191 GLU A C 1
ATOM 1637 O O . GLU A 1 191 ? 21.777 -5.143 -5.070 1.00 95.56 191 GLU A O 1
ATOM 1642 N N . GLU A 1 192 ? 19.760 -6.052 -4.693 1.00 95.75 192 GLU A N 1
ATOM 1643 C CA . GLU A 1 192 ? 20.035 -7.263 -5.477 1.00 95.75 192 GLU A CA 1
ATOM 1644 C C . GLU A 1 192 ? 20.277 -6.935 -6.955 1.00 95.75 192 GLU A C 1
ATOM 1646 O O . GLU A 1 192 ? 21.209 -7.456 -7.573 1.00 95.75 192 GLU A O 1
ATOM 1651 N N . LEU A 1 193 ? 19.496 -6.008 -7.515 1.00 96.31 193 LEU A N 1
ATOM 1652 C CA . LEU A 1 193 ? 19.696 -5.489 -8.864 1.00 96.31 193 LEU A CA 1
ATOM 1653 C C . LEU A 1 193 ? 21.073 -4.847 -9.018 1.00 96.31 193 LEU A C 1
ATOM 1655 O O . LEU A 1 193 ? 21.801 -5.156 -9.962 1.00 96.31 193 LEU A O 1
ATOM 1659 N N . ARG A 1 194 ? 21.465 -4.001 -8.063 1.00 96.44 194 ARG A N 1
ATOM 1660 C CA . ARG A 1 194 ? 22.782 -3.362 -8.044 1.00 96.44 194 ARG A CA 1
ATOM 1661 C C . ARG A 1 194 ? 23.913 -4.387 -7.999 1.00 96.44 194 ARG A C 1
ATOM 1663 O O . ARG A 1 194 ? 24.914 -4.232 -8.702 1.00 96.44 194 ARG A O 1
ATOM 1670 N N . TYR A 1 195 ? 23.766 -5.439 -7.198 1.00 95.75 195 TYR A N 1
ATOM 1671 C CA . TYR A 1 195 ? 24.719 -6.545 -7.175 1.00 95.75 195 TYR A CA 1
ATOM 1672 C C . TYR A 1 195 ? 24.777 -7.257 -8.534 1.00 95.75 195 TYR A C 1
ATOM 1674 O O . TYR A 1 195 ? 25.866 -7.440 -9.080 1.00 95.75 195 TYR A O 1
ATOM 1682 N N . SER A 1 196 ? 23.625 -7.567 -9.132 1.00 95.44 196 SER A N 1
ATOM 1683 C CA . SER A 1 196 ? 23.553 -8.236 -10.434 1.00 95.44 196 SER A CA 1
ATOM 1684 C C . SER A 1 196 ? 24.191 -7.429 -11.566 1.00 95.44 196 SER A C 1
ATOM 1686 O O . SER A 1 196 ? 24.849 -8.014 -12.424 1.00 95.44 196 SER A O 1
ATOM 1688 N N . ILE A 1 197 ? 24.042 -6.101 -11.570 1.00 96.38 197 ILE A N 1
ATOM 1689 C CA . ILE A 1 197 ? 24.708 -5.210 -12.535 1.00 96.38 197 ILE A CA 1
ATOM 1690 C C . ILE A 1 197 ? 26.228 -5.371 -12.445 1.00 96.38 197 ILE A C 1
ATOM 1692 O O . ILE A 1 197 ? 26.905 -5.508 -13.461 1.00 96.38 197 ILE A O 1
ATOM 1696 N N . ARG A 1 198 ? 26.784 -5.392 -11.225 1.00 95.19 198 ARG A N 1
ATOM 1697 C CA . ARG A 1 198 ? 28.237 -5.496 -11.014 1.00 95.19 198 ARG A CA 1
ATOM 1698 C C . ARG A 1 198 ? 28.811 -6.841 -11.441 1.00 95.19 198 ARG A C 1
ATOM 1700 O O . ARG A 1 198 ? 29.958 -6.869 -11.886 1.00 95.19 198 ARG A O 1
ATOM 1707 N N . GLN A 1 199 ? 28.033 -7.911 -11.280 1.00 94.94 199 GLN A N 1
ATOM 1708 C CA . GLN A 1 199 ? 28.423 -9.269 -11.664 1.00 94.94 199 GLN A CA 1
ATOM 1709 C C . GLN A 1 199 ? 28.258 -9.540 -13.161 1.00 94.94 199 GLN A C 1
ATOM 1711 O O . GLN A 1 199 ? 28.886 -10.457 -13.681 1.00 94.94 199 GLN A O 1
ATOM 1716 N N . SER A 1 200 ? 27.432 -8.762 -13.863 1.00 94.50 200 SER A N 1
ATOM 1717 C CA . SER A 1 200 ? 27.165 -8.999 -15.277 1.00 94.50 200 SER A CA 1
ATOM 1718 C C . SER A 1 200 ? 28.366 -8.601 -16.153 1.00 94.50 200 SER A C 1
ATOM 1720 O O . SER A 1 200 ? 28.755 -7.425 -16.166 1.00 94.50 200 SER A O 1
ATOM 1722 N N . PRO A 1 201 ? 28.961 -9.535 -16.923 1.00 94.31 201 PRO A N 1
ATOM 1723 C CA . PRO A 1 201 ? 30.127 -9.243 -17.757 1.00 94.31 201 PRO A CA 1
ATOM 1724 C C . PRO A 1 201 ? 29.866 -8.192 -18.841 1.00 94.31 201 PRO A C 1
ATOM 1726 O O . PRO A 1 201 ? 30.785 -7.458 -19.202 1.00 94.31 201 PRO A O 1
ATOM 1729 N N . GLN A 1 202 ? 28.625 -8.074 -19.326 1.00 93.38 202 GLN A N 1
ATOM 1730 C CA . GLN A 1 202 ? 28.258 -7.101 -20.363 1.00 93.38 202 GLN A CA 1
ATOM 1731 C C . GLN A 1 202 ? 28.420 -5.644 -19.894 1.00 93.38 202 GLN A C 1
ATOM 1733 O O . GLN A 1 202 ? 28.707 -4.770 -20.700 1.00 93.38 202 GLN A O 1
ATOM 1738 N N . PHE A 1 203 ? 28.354 -5.395 -18.580 1.00 95.31 203 PHE A N 1
ATOM 1739 C CA . PHE A 1 203 ? 28.582 -4.078 -17.974 1.00 95.31 203 PHE A CA 1
ATOM 1740 C C . PHE A 1 203 ? 29.979 -3.959 -17.358 1.00 95.31 203 PHE A C 1
ATOM 1742 O O . PHE A 1 203 ? 30.215 -3.142 -16.465 1.00 95.31 203 PHE A O 1
ATOM 1749 N N . ARG A 1 204 ? 30.948 -4.784 -17.793 1.00 94.25 204 ARG A N 1
ATOM 1750 C CA . ARG A 1 204 ? 32.311 -4.783 -17.236 1.00 94.25 204 ARG A CA 1
ATOM 1751 C C . ARG A 1 204 ? 32.923 -3.382 -17.235 1.00 94.25 204 ARG A C 1
ATOM 1753 O O . ARG A 1 204 ? 33.493 -3.005 -16.209 1.00 94.25 204 ARG A O 1
ATOM 1760 N N . PHE A 1 205 ? 32.772 -2.659 -18.345 1.00 95.75 205 PHE A N 1
ATOM 1761 C CA . PHE A 1 205 ? 33.338 -1.327 -18.587 1.00 95.75 205 PHE A CA 1
ATOM 1762 C C . PHE A 1 205 ? 32.323 -0.186 -18.456 1.00 95.75 205 PHE A C 1
ATOM 1764 O O . PHE A 1 205 ? 32.686 0.978 -18.611 1.00 95.75 205 PHE A O 1
ATOM 1771 N N . ASP A 1 206 ? 31.070 -0.506 -18.144 1.00 96.06 206 ASP A N 1
ATOM 1772 C CA . ASP A 1 206 ? 30.025 0.483 -17.921 1.00 96.06 206 ASP A CA 1
ATOM 1773 C C . ASP A 1 206 ? 30.105 1.011 -16.481 1.00 96.06 206 ASP A C 1
ATOM 1775 O O . ASP A 1 206 ? 29.470 0.524 -15.539 1.00 96.06 206 ASP A O 1
ATOM 1779 N N . TRP A 1 207 ? 30.975 2.002 -16.298 1.00 94.44 207 TRP A N 1
ATOM 1780 C CA . TRP A 1 207 ? 31.182 2.659 -15.010 1.00 94.44 207 TRP A CA 1
ATOM 1781 C C . TRP A 1 207 ? 29.967 3.473 -14.570 1.00 94.44 207 TRP A C 1
ATOM 1783 O O . TRP A 1 207 ? 29.728 3.599 -13.366 1.00 94.44 207 TRP A O 1
ATOM 1793 N N . PHE A 1 208 ? 29.194 4.005 -15.520 1.00 95.88 208 PHE A N 1
ATOM 1794 C CA . PHE A 1 208 ? 28.006 4.788 -15.212 1.00 95.88 208 PHE A CA 1
ATOM 1795 C C . PHE A 1 208 ? 26.973 3.913 -14.504 1.00 95.88 208 PHE A C 1
ATOM 1797 O O . PHE A 1 208 ? 26.626 4.207 -13.352 1.00 95.88 208 PHE A O 1
ATOM 1804 N N . LEU A 1 209 ? 26.567 2.802 -15.123 1.00 96.12 209 LEU A N 1
ATOM 1805 C CA . LEU A 1 209 ? 25.569 1.901 -14.556 1.00 96.12 209 LEU A CA 1
ATOM 1806 C C . LEU A 1 209 ? 26.067 1.263 -13.252 1.00 96.12 209 LEU A C 1
ATOM 1808 O O . LEU A 1 209 ? 25.342 1.217 -12.257 1.00 96.12 209 LEU A O 1
ATOM 1812 N N . LYS A 1 210 ? 27.344 0.858 -13.196 1.00 95.56 210 LYS A N 1
ATOM 1813 C CA . LYS A 1 210 ? 27.961 0.292 -11.980 1.00 95.56 210 LYS A CA 1
ATOM 1814 C C . LYS A 1 210 ? 28.059 1.266 -10.805 1.00 95.56 210 LYS A C 1
ATOM 1816 O O . LYS A 1 210 ? 28.109 0.821 -9.651 1.00 95.56 210 LYS A O 1
ATOM 1821 N N . SER A 1 211 ? 28.124 2.569 -11.079 1.00 95.44 211 SER A N 1
ATOM 1822 C CA . SER A 1 211 ? 28.202 3.607 -10.045 1.00 95.44 211 SER A CA 1
ATOM 1823 C C . SER A 1 211 ? 26.852 3.919 -9.395 1.00 95.44 211 SER A C 1
ATOM 1825 O O . SER A 1 211 ? 26.837 4.502 -8.311 1.00 95.44 211 SER A O 1
ATOM 1827 N N . ARG A 1 212 ? 25.729 3.512 -10.008 1.00 96.62 212 ARG A N 1
ATOM 1828 C CA . ARG A 1 212 ? 24.388 3.832 -9.503 1.00 96.62 212 ARG A CA 1
ATOM 1829 C C . ARG A 1 212 ? 24.142 3.230 -8.124 1.00 96.62 212 ARG A C 1
ATOM 1831 O O . ARG A 1 212 ? 24.570 2.109 -7.819 1.00 96.62 212 ARG A O 1
ATOM 1838 N N . ILE A 1 213 ? 23.449 3.989 -7.281 1.00 96.69 213 ILE A N 1
ATOM 1839 C CA . ILE A 1 213 ? 22.937 3.518 -5.990 1.00 96.69 213 ILE A CA 1
ATOM 1840 C C . ILE A 1 213 ? 21.482 3.067 -6.126 1.00 96.69 213 ILE A C 1
ATOM 1842 O O . ILE A 1 213 ? 20.776 3.445 -7.058 1.00 96.69 213 ILE A O 1
ATOM 1846 N N . SER A 1 214 ? 21.012 2.267 -5.177 1.00 95.69 214 SER A N 1
ATOM 1847 C CA . SER A 1 214 ? 19.720 1.575 -5.257 1.00 95.69 214 SER A CA 1
ATOM 1848 C C . SER A 1 214 ? 18.533 2.520 -5.418 1.00 95.69 214 SER A C 1
ATOM 1850 O O . SER A 1 214 ? 17.639 2.240 -6.208 1.00 95.69 214 SER A O 1
ATOM 1852 N N . ILE A 1 215 ? 18.567 3.690 -4.772 1.00 96.00 215 ILE A N 1
ATOM 1853 C CA . ILE A 1 215 ? 17.520 4.709 -4.930 1.00 96.00 215 ILE A CA 1
ATOM 1854 C C . ILE A 1 215 ? 17.511 5.352 -6.327 1.00 96.00 215 ILE A C 1
ATOM 1856 O O . ILE A 1 215 ? 16.460 5.751 -6.822 1.00 96.00 215 ILE A O 1
ATOM 1860 N N . GLU A 1 216 ? 18.658 5.440 -7.004 1.00 96.31 216 GLU A N 1
ATOM 1861 C CA . GLU A 1 216 ? 18.728 5.952 -8.378 1.00 96.31 216 GLU A CA 1
ATOM 1862 C C . GLU A 1 216 ? 18.226 4.912 -9.380 1.00 96.31 216 GLU A C 1
ATOM 1864 O O . GLU A 1 216 ? 17.488 5.264 -10.301 1.00 96.31 216 GLU A O 1
ATOM 1869 N N . LEU A 1 217 ? 18.570 3.636 -9.166 1.00 96.38 217 LEU A N 1
ATOM 1870 C CA . LEU A 1 217 ? 18.033 2.519 -9.945 1.00 96.38 217 LEU A CA 1
ATOM 1871 C C . LEU A 1 217 ? 16.515 2.404 -9.766 1.00 96.38 217 LEU A C 1
ATOM 1873 O O . LEU A 1 217 ? 15.799 2.244 -10.750 1.00 96.38 217 LEU A O 1
ATOM 1877 N N . GLN A 1 218 ? 16.016 2.569 -8.536 1.00 95.69 218 GLN A N 1
ATOM 1878 C CA . GLN A 1 218 ? 14.585 2.620 -8.239 1.00 95.69 218 GLN A CA 1
ATOM 1879 C C . GLN A 1 218 ? 13.887 3.745 -9.005 1.00 95.69 218 GLN A C 1
ATOM 1881 O O . GLN A 1 218 ? 12.877 3.505 -9.660 1.00 95.69 218 GLN A O 1
ATOM 1886 N N . ARG A 1 219 ? 14.437 4.966 -8.980 1.00 95.25 219 ARG A N 1
ATOM 1887 C CA . ARG A 1 219 ? 13.877 6.096 -9.740 1.00 95.25 219 ARG A CA 1
ATOM 1888 C C . ARG A 1 219 ? 13.837 5.806 -11.236 1.00 95.25 219 ARG A C 1
ATOM 1890 O O . ARG A 1 219 ? 12.811 6.064 -11.863 1.00 95.25 219 ARG A O 1
ATOM 1897 N N . ARG A 1 220 ? 14.919 5.252 -11.800 1.00 95.31 220 ARG A N 1
ATOM 1898 C CA . ARG A 1 220 ? 14.955 4.892 -13.223 1.00 95.31 220 ARG A CA 1
ATOM 1899 C C . ARG A 1 220 ? 13.899 3.839 -13.546 1.00 95.31 220 ARG A C 1
ATOM 1901 O O . ARG A 1 220 ? 13.136 4.039 -14.483 1.00 95.31 220 ARG A O 1
ATOM 1908 N N . LEU A 1 221 ? 13.803 2.777 -12.749 1.00 95.44 221 LEU A N 1
ATOM 1909 C CA . LEU A 1 221 ? 12.816 1.717 -12.948 1.00 95.44 221 LEU A CA 1
ATOM 1910 C C . LEU A 1 221 ? 11.378 2.218 -12.837 1.00 95.44 221 LEU A C 1
ATOM 1912 O O . LEU A 1 221 ? 10.571 1.844 -13.677 1.00 95.44 221 LEU A O 1
ATOM 1916 N N . ASN A 1 222 ? 11.069 3.112 -11.895 1.00 94.56 222 ASN A N 1
ATOM 1917 C CA . ASN A 1 222 ? 9.743 3.729 -11.814 1.00 94.56 222 ASN A CA 1
ATOM 1918 C C . ASN A 1 222 ? 9.393 4.479 -13.110 1.00 94.56 222 ASN A C 1
ATOM 1920 O O . ASN A 1 222 ? 8.278 4.361 -13.602 1.00 94.56 222 ASN A O 1
ATOM 1924 N N . THR A 1 223 ? 10.354 5.193 -13.709 1.00 94.06 223 THR A N 1
ATOM 1925 C CA . THR A 1 223 ? 10.150 5.833 -15.021 1.00 94.06 223 THR A CA 1
ATOM 1926 C C . THR A 1 223 ? 9.927 4.809 -16.138 1.00 94.06 223 THR A C 1
ATOM 1928 O O . THR A 1 223 ? 9.033 4.992 -16.961 1.00 94.06 223 THR A O 1
ATOM 1931 N N . LEU A 1 224 ? 10.710 3.723 -16.173 1.00 94.75 224 LEU A N 1
ATOM 1932 C CA . LEU A 1 224 ? 10.550 2.667 -17.182 1.00 94.75 224 LEU A CA 1
ATOM 1933 C C . LEU A 1 224 ? 9.196 1.958 -17.058 1.00 94.75 224 LEU A C 1
ATOM 1935 O O . LEU A 1 224 ? 8.567 1.675 -18.072 1.00 94.75 224 LEU A O 1
ATOM 1939 N N . ILE A 1 225 ? 8.731 1.717 -15.831 1.00 94.44 225 ILE A N 1
ATOM 1940 C CA . ILE A 1 225 ? 7.409 1.148 -15.550 1.00 94.44 225 ILE A CA 1
ATOM 1941 C C . ILE A 1 225 ? 6.313 2.049 -16.120 1.00 94.44 225 ILE A C 1
ATOM 1943 O O . ILE A 1 225 ? 5.459 1.547 -16.841 1.00 94.44 225 ILE A O 1
ATOM 1947 N N . THR A 1 226 ? 6.379 3.368 -15.914 1.00 94.19 226 THR A N 1
ATOM 1948 C CA . THR A 1 226 ? 5.403 4.301 -16.505 1.00 94.19 226 THR A CA 1
ATOM 1949 C C . THR A 1 226 ? 5.388 4.240 -18.037 1.00 94.19 226 THR A C 1
ATOM 1951 O O . THR A 1 226 ? 4.326 4.361 -18.645 1.00 94.19 226 THR A O 1
ATOM 1954 N N . PHE A 1 227 ? 6.540 4.031 -18.689 1.00 94.50 227 PHE A N 1
ATOM 1955 C CA . PHE A 1 227 ? 6.569 3.827 -20.144 1.00 94.50 227 PHE A CA 1
ATOM 1956 C C . PHE A 1 227 ? 5.884 2.526 -20.556 1.00 94.50 227 PHE A C 1
ATOM 1958 O O . PHE A 1 227 ? 5.133 2.529 -21.525 1.00 94.50 227 PHE A O 1
ATOM 1965 N N . VAL A 1 228 ? 6.102 1.439 -19.813 1.00 94.56 228 VAL A N 1
ATOM 1966 C CA . VAL A 1 228 ? 5.445 0.150 -20.070 1.00 94.56 228 VAL A CA 1
ATOM 1967 C C . VAL A 1 228 ? 3.935 0.233 -19.847 1.00 94.56 228 VAL A C 1
ATOM 1969 O O . VAL A 1 228 ? 3.179 -0.258 -20.677 1.00 94.56 228 VAL A O 1
ATOM 1972 N N . GLU A 1 229 ? 3.484 0.857 -18.757 1.00 94.06 229 GLU A N 1
ATOM 1973 C CA . GLU A 1 229 ? 2.057 1.042 -18.463 1.00 94.06 229 GLU A CA 1
ATOM 1974 C C . GLU A 1 229 ? 1.364 1.833 -19.574 1.00 94.06 229 GLU A C 1
ATOM 1976 O O . GLU A 1 229 ? 0.337 1.400 -20.091 1.00 94.06 229 GLU A O 1
ATOM 1981 N N . ARG A 1 230 ? 1.973 2.941 -20.011 1.00 92.62 230 ARG A N 1
ATOM 1982 C CA . ARG A 1 230 ? 1.442 3.748 -21.111 1.00 92.62 230 ARG A CA 1
ATOM 1983 C C . ARG A 1 230 ? 1.436 3.000 -22.442 1.00 92.62 230 ARG A C 1
ATOM 1985 O O . ARG A 1 230 ? 0.449 3.060 -23.162 1.00 92.62 230 ARG A O 1
ATOM 1992 N N . GLU A 1 231 ? 2.513 2.288 -22.765 1.00 92.81 231 GLU A N 1
ATOM 1993 C CA . GLU A 1 231 ? 2.570 1.461 -23.973 1.00 92.81 231 GLU A CA 1
ATOM 1994 C C . GLU A 1 231 ? 1.467 0.396 -23.971 1.00 92.81 231 GLU A C 1
ATOM 1996 O O . GLU A 1 231 ? 0.866 0.133 -25.007 1.00 92.81 231 GLU A O 1
ATOM 2001 N N . ASN A 1 232 ? 1.192 -0.223 -22.822 1.00 92.44 232 ASN A N 1
ATOM 2002 C CA . ASN A 1 232 ? 0.120 -1.205 -22.706 1.00 92.44 232 ASN A CA 1
ATOM 2003 C C . ASN A 1 232 ? -1.254 -0.563 -22.909 1.00 92.44 232 ASN A C 1
ATOM 2005 O O . ASN A 1 232 ? -2.046 -1.115 -23.662 1.00 92.44 232 ASN A O 1
ATOM 2009 N N . GLN A 1 233 ? -1.501 0.606 -22.316 1.00 91.62 233 GLN A N 1
ATOM 2010 C CA . GLN A 1 233 ? -2.748 1.344 -22.516 1.00 91.62 233 GLN A CA 1
ATOM 2011 C C . GLN A 1 233 ? -2.966 1.709 -23.995 1.00 91.62 233 GLN A C 1
ATOM 2013 O O . GLN A 1 233 ? -4.033 1.460 -24.542 1.00 91.62 233 GLN A O 1
ATOM 2018 N N . GLU A 1 234 ? -1.941 2.236 -24.673 1.00 91.69 234 GLU A N 1
ATOM 2019 C CA . GLU A 1 234 ? -2.022 2.593 -26.098 1.00 91.69 234 GLU A CA 1
ATOM 2020 C C . GLU A 1 234 ? -2.246 1.373 -27.011 1.00 91.69 234 GLU A C 1
ATOM 2022 O O . GLU A 1 234 ? -2.730 1.525 -28.132 1.00 91.69 234 GLU A O 1
ATOM 2027 N N . LEU A 1 235 ? -1.866 0.170 -26.568 1.00 88.50 235 LEU A N 1
ATOM 2028 C CA . LEU A 1 235 ? -2.143 -1.078 -27.281 1.00 88.50 235 LEU A CA 1
ATOM 2029 C C . LEU A 1 235 ? -3.563 -1.581 -27.008 1.00 88.50 235 LEU A C 1
ATOM 2031 O O . LEU A 1 235 ? -4.235 -1.957 -27.959 1.00 88.50 235 LEU A O 1
ATOM 2035 N N . GLU A 1 236 ? -4.025 -1.530 -25.756 1.00 89.56 236 GLU A N 1
ATOM 2036 C CA . GLU A 1 236 ? -5.402 -1.883 -25.378 1.00 89.56 236 GLU A CA 1
ATOM 2037 C C . GLU A 1 236 ? -6.436 -0.981 -26.079 1.00 89.56 236 GLU A C 1
ATOM 2039 O O . GLU A 1 236 ? -7.490 -1.460 -26.470 1.00 89.56 236 GLU A O 1
ATOM 2044 N N . GLU A 1 237 ? -6.134 0.304 -26.301 1.00 91.06 237 GLU A N 1
ATOM 2045 C CA . GLU A 1 237 ? -7.009 1.238 -27.037 1.00 91.06 237 GLU A CA 1
ATOM 2046 C C . GLU A 1 237 ? -7.062 0.985 -28.558 1.00 91.06 237 GLU A C 1
ATOM 2048 O O . GLU A 1 237 ? -7.931 1.524 -29.246 1.00 91.06 237 GLU A O 1
ATOM 2053 N N . ARG A 1 238 ? -6.106 0.225 -29.109 1.00 85.75 238 ARG A N 1
ATOM 2054 C CA . ARG A 1 238 ? -6.024 -0.090 -30.548 1.00 85.75 238 ARG A CA 1
ATOM 2055 C C . ARG A 1 238 ? -6.658 -1.430 -30.915 1.00 85.75 238 ARG A C 1
ATOM 2057 O O . ARG A 1 238 ? -6.852 -1.668 -32.109 1.00 85.75 238 ARG A O 1
ATOM 2064 N N . GLU A 1 239 ? -6.898 -2.289 -29.931 1.00 73.06 239 GLU A N 1
ATOM 2065 C CA . GLU A 1 239 ? -7.579 -3.584 -30.073 1.00 73.06 239 GLU A CA 1
ATOM 2066 C C . GLU A 1 239 ? -9.102 -3.426 -29.970 1.00 73.06 239 GLU A C 1
ATOM 2068 O O . GLU A 1 239 ? -9.799 -4.129 -30.741 1.00 73.06 239 GLU A O 1
#

Radius of gyration: 30.15 Å; chains: 1; bounding box: 69×49×76 Å

Sequence (239 aa):
MSEPRVPKAPRRPRQPNVQDFQYFPPHLFELLDREIYAYRKSIGYKAVRDPDLDEQEALNEDEQYEKEQLLQQDFCNWTKRDFNQFIKANEKYDKTPDEVMSYARVFWDRCHELTDVERIMAQIERGETKIHHRISIKKALDAKMTRYKAPFHQLRIQYNTNKGKNYAEEEDHFLLCMLYKFGFDKENVYEELRYSIRQSPQFRFDWFLKSRISIELQRRLNTLITFVERENQELEERE

Foldseek 3Di:
DDPPDDPDQDADPPQDDDALLQVQDPVLVVLRVLQRLQVCVVVVNDDPDDPVSPPRDHDDPVSVVVNVVSCVDGSVVPDPVNVVVVLVCLLADVDDDPVCVVSVVCCVVRVVSHPCSVVSVVSNVNSVVVVVVLVLLLVLLVVQVVVDPDQLVPRFFPDDPPPDDQDDRNRLSLLSVQCNVQDVPDPPSLVVSLVVCPVDPVCVPVPSSNVDDSVRSVVSVVVSSVRSSVVVVVVVVVD

pLDDT: mean 86.1, std 12.24, range [33.75, 96.69]

Secondary structure (DSSP, 8-state):
-PPP-PPPPP--TT-----GGG---HHHHHHHHHHHHHHHHHTT---S--GGGSSPPPP-HHHHHHHHHHHTSTTTT--HHHHHHHHHHHHH-S---GGGHHHHHHHHHHGGGSTTHHHHHHHHHHHHHHHHHHHHHHHHHHHHHHT-SSHHHH------TT--SSS-HHHHHHHHHHHHHH-TTSTTHHHHHHHHHHH-GGGSS-HHHHH--HHHHHHHHHHHHHHHHHHHHHHHTT-

Organism: NCBI:txid392033

InterPro domains:
  IPR009057 Homedomain-like superfamily [SSF46689] (77-114)
  IPR009057 Homedomain-like superfamily [SSF46689] (116-238)
  IPR015194 ISWI, HAND domain [PF09110] (6-73)
  IPR015195 SLIDE domain [PF09111] (118-231)
  IPR036306 ISWI, HAND domain superfamily [G3DSA:1.10.1040.30] (4-77)
  IPR036306 ISWI, HAND domain superfamily [SSF101224] (3-75)